Protein AF-0000000066465867 (afdb_homodimer)

InterPro domains:
  IPR001163 Sm domain, eukaryotic/archaea-type [PF01423] (2-70)
  IPR001163 Sm domain, eukaryotic/archaea-type [SM00651] (1-73)
  IPR010920 LSM domain superfamily [SSF50182] (3-80)
  IPR034103 Sm-like protein Lsm8 [cd01727] (2-93)
  IPR044642 U6 snRNA-associated Sm-like protein Lsm1/8 [PTHR15588] (2-95)
  IPR047575 Sm domain [PS52002] (1-77)

Sequence (196 aa):
MSLQSYINKKVLILTVDGRTLIGTLLSTDQLTNLVLSQTVERIIRTPDDPEPSSQVEHGLYLIRGDNVVICGEVDEEIDSGIDWAKVKGQMVKGTKNIMSLQSYINKKVLILTVDGRTLIGTLLSTDQLTNLVLSQTVERIIRTPDDPEPSSQVEHGLYLIRGDNVVICGEVDEEIDSGIDWAKVKGQMVKGTKNI

Radius of gyration: 16.17 Å; Cα contacts (8 Å, |Δi|>4): 453; chains: 2; bounding box: 40×42×37 Å

Structure (mmCIF, N/CA/C/O backbone):
data_AF-0000000066465867-model_v1
#
loop_
_entity.id
_entity.type
_entity.pdbx_description
1 polymer 'LSM2-LSM8 complex subunit LSM8'
#
loop_
_atom_site.group_PDB
_atom_site.id
_atom_site.type_symbol
_atom_site.label_atom_id
_atom_site.label_alt_id
_atom_site.label_comp_id
_atom_site.label_asym_id
_atom_site.label_entity_id
_atom_site.label_seq_id
_atom_site.pdbx_PDB_ins_code
_atom_site.Cartn_x
_atom_site.Cartn_y
_atom_site.Cartn_z
_atom_site.occupancy
_atom_site.B_iso_or_equiv
_atom_site.auth_seq_id
_atom_site.auth_comp_id
_atom_site.auth_asym_id
_atom_site.auth_atom_id
_atom_site.pdbx_PDB_model_num
ATOM 1 N N . MET A 1 1 ? 13.242 5.52 11.352 1 60.16 1 MET A N 1
ATOM 2 C CA . MET A 1 1 ? 13.391 6.188 10.062 1 60.16 1 MET A CA 1
ATOM 3 C C . MET A 1 1 ? 12.555 7.465 10.008 1 60.16 1 MET A C 1
ATOM 5 O O . MET A 1 1 ? 11.414 7.484 10.477 1 60.16 1 MET A O 1
ATOM 9 N N . SER A 1 2 ? 13.195 8.617 9.562 1 82.56 2 SER A N 1
ATOM 10 C CA . SER A 1 2 ? 12.547 9.922 9.688 1 82.56 2 SER A CA 1
ATOM 11 C C . SER A 1 2 ? 11.602 10.188 8.523 1 82.56 2 SER A C 1
ATOM 13 O O . SER A 1 2 ? 11.82 9.688 7.418 1 82.56 2 SER A O 1
ATOM 15 N N . LEU A 1 3 ? 10.477 10.703 8.766 1 92.44 3 LEU A N 1
ATOM 16 C CA . LEU A 1 3 ? 9.469 11.062 7.77 1 92.44 3 LEU A CA 1
ATOM 17 C C . LEU A 1 3 ? 9.625 12.523 7.344 1 92.44 3 LEU A C 1
ATOM 19 O O . LEU A 1 3 ? 8.773 13.055 6.633 1 92.44 3 LEU A O 1
ATOM 23 N N . GLN A 1 4 ? 10.75 13.117 7.676 1 93.38 4 GLN A N 1
ATOM 24 C CA . GLN A 1 4 ? 10.977 14.539 7.406 1 93.38 4 GLN A CA 1
ATOM 25 C C . GLN A 1 4 ? 11.008 14.812 5.906 1 93.38 4 GLN A C 1
ATOM 27 O O . GLN A 1 4 ? 10.57 15.875 5.457 1 93.38 4 GLN A O 1
ATOM 32 N N . SER A 1 5 ? 11.484 13.891 5.238 1 94.62 5 SER A N 1
ATOM 33 C CA . SER A 1 5 ? 11.664 14.086 3.803 1 94.62 5 SER A CA 1
ATOM 34 C C . SER A 1 5 ? 10.32 14.133 3.08 1 94.62 5 SER A C 1
ATOM 36 O O . SER A 1 5 ? 10.25 14.523 1.911 1 94.62 5 SER A O 1
ATOM 38 N N . TYR A 1 6 ? 9.25 13.812 3.756 1 96.19 6 TYR A N 1
ATOM 39 C CA . TYR A 1 6 ? 7.918 13.797 3.156 1 96.19 6 TYR A CA 1
ATOM 40 C C . TYR A 1 6 ? 7.176 15.102 3.443 1 96.19 6 TYR A C 1
ATOM 42 O O . TYR A 1 6 ? 6.07 15.312 2.945 1 96.19 6 TYR A O 1
ATOM 50 N N . ILE A 1 7 ? 7.746 15.977 4.168 1 96.75 7 ILE A N 1
ATOM 51 C CA . ILE A 1 7 ? 7.066 17.203 4.559 1 96.75 7 ILE A CA 1
ATOM 52 C C . ILE A 1 7 ? 6.699 18 3.311 1 96.75 7 ILE A C 1
ATOM 54 O O . ILE A 1 7 ? 7.5 18.125 2.381 1 96.75 7 ILE A O 1
ATOM 58 N N . ASN A 1 8 ? 5.418 18.5 3.248 1 97.94 8 ASN A N 1
ATOM 59 C CA . ASN A 1 8 ? 4.801 19.297 2.193 1 97.94 8 ASN A CA 1
ATOM 60 C C . ASN A 1 8 ? 4.52 18.453 0.95 1 97.94 8 ASN A C 1
ATOM 62 O O . ASN A 1 8 ? 4.27 19 -0.127 1 97.94 8 ASN A O 1
ATOM 66 N N . LYS A 1 9 ? 4.641 17.203 1.021 1 97.75 9 LYS A N 1
ATOM 67 C CA . LYS A 1 9 ? 4.25 16.312 -0.058 1 97.75 9 LYS A CA 1
ATOM 68 C C . LYS A 1 9 ? 2.91 15.641 0.243 1 97.75 9 LYS A C 1
ATOM 70 O O . LYS A 1 9 ? 2.541 15.477 1.407 1 97.75 9 LYS A O 1
ATOM 75 N N . LYS A 1 10 ? 2.186 15.297 -0.824 1 98.5 10 LYS A N 1
ATOM 76 C CA . LYS A 1 10 ? 1.042 14.406 -0.68 1 98.5 10 LYS A CA 1
ATOM 77 C C . LYS A 1 10 ? 1.495 12.969 -0.429 1 98.5 10 LYS A C 1
ATOM 79 O O . LYS A 1 10 ? 2.361 12.453 -1.14 1 98.5 10 LYS A O 1
ATOM 84 N N . VAL A 1 11 ? 0.958 12.406 0.686 1 98.31 11 VAL A N 1
ATOM 85 C CA . VAL A 1 11 ? 1.429 11.086 1.074 1 98.31 11 VAL A CA 1
ATOM 86 C C . VAL A 1 11 ? 0.236 10.156 1.309 1 98.31 11 VAL A C 1
ATOM 88 O O . VAL A 1 11 ? -0.876 10.625 1.567 1 98.31 11 VAL A O 1
ATOM 91 N N . LEU A 1 12 ? 0.482 8.883 1.086 1 98.25 12 LEU A N 1
ATOM 92 C CA . LEU A 1 12 ? -0.374 7.793 1.552 1 98.25 12 LEU A CA 1
ATOM 93 C C . LEU A 1 12 ? 0.149 7.215 2.861 1 98.25 12 LEU A C 1
ATOM 95 O O . LEU A 1 12 ? 1.332 6.887 2.973 1 98.25 12 LEU A O 1
ATOM 99 N N . ILE A 1 13 ? -0.708 7.141 3.852 1 96.88 13 ILE A N 1
ATOM 100 C CA . ILE A 1 13 ? -0.391 6.555 5.148 1 96.88 13 ILE A CA 1
ATOM 101 C C . ILE A 1 13 ? -1.238 5.305 5.375 1 96.88 13 ILE A C 1
ATOM 103 O O . ILE A 1 13 ? -2.467 5.355 5.27 1 96.88 13 ILE A O 1
ATOM 107 N N . LEU A 1 14 ? -0.567 4.215 5.656 1 95.75 14 LEU A N 1
ATOM 108 C CA . LEU A 1 14 ? -1.234 3.002 6.113 1 95.75 14 LEU A CA 1
ATOM 109 C C . LEU A 1 14 ? -0.991 2.775 7.602 1 95.75 14 LEU A C 1
ATOM 111 O O . LEU A 1 14 ? 0.156 2.766 8.055 1 95.75 14 LEU A O 1
ATOM 115 N N . THR A 1 15 ? -2.049 2.545 8.305 1 93.88 15 THR A N 1
ATOM 116 C CA . THR A 1 15 ? -1.912 2.383 9.75 1 93.88 15 THR A CA 1
ATOM 117 C C . THR A 1 15 ? -2.049 0.915 10.141 1 93.88 15 THR A C 1
ATOM 119 O O . THR A 1 15 ? -2.498 0.091 9.344 1 93.88 15 THR A O 1
ATOM 122 N N . VAL A 1 16 ? -1.658 0.666 11.352 1 89.56 16 VAL A N 1
ATOM 123 C CA . VAL A 1 16 ? -1.649 -0.689 11.891 1 89.56 16 VAL A CA 1
ATOM 124 C C . VAL A 1 16 ? -3.064 -1.262 11.875 1 89.56 16 VAL A C 1
ATOM 126 O O . VAL A 1 16 ? -3.258 -2.451 11.609 1 89.56 16 VAL A O 1
ATOM 129 N N . ASP A 1 17 ? -3.984 -0.413 12.062 1 89.5 17 ASP A N 1
ATOM 130 C CA . ASP A 1 17 ? -5.359 -0.898 12.141 1 89.5 17 ASP A CA 1
ATOM 131 C C . ASP A 1 17 ? -6 -0.958 10.75 1 89.5 17 ASP A C 1
ATOM 133 O O . ASP A 1 17 ? -7.203 -1.193 10.625 1 89.5 17 ASP A O 1
ATOM 137 N N . GLY A 1 18 ? -5.25 -0.681 9.734 1 91.56 18 GLY A N 1
ATOM 138 C CA . GLY A 1 18 ? -5.688 -0.983 8.375 1 91.56 18 GLY A CA 1
ATOM 139 C C . GLY A 1 18 ? -6.277 0.215 7.66 1 91.56 18 GLY A C 1
ATOM 140 O O . GLY A 1 18 ? -6.828 0.08 6.566 1 91.56 18 GLY A O 1
ATOM 141 N N . ARG A 1 19 ? -6.172 1.352 8.25 1 95 19 ARG A N 1
ATOM 142 C CA . ARG A 1 19 ? -6.691 2.541 7.578 1 95 19 ARG A CA 1
ATOM 143 C C . ARG A 1 19 ? -5.711 3.049 6.527 1 95 19 ARG A C 1
ATOM 145 O O . ARG A 1 19 ? -4.496 3.004 6.73 1 95 19 ARG A O 1
ATOM 152 N N . THR A 1 20 ? -6.316 3.488 5.453 1 97.44 20 THR A N 1
ATOM 153 C CA . THR A 1 20 ? -5.559 4.125 4.379 1 97.44 20 THR A CA 1
ATOM 154 C C . THR A 1 20 ? -5.902 5.609 4.285 1 97.44 20 THR A C 1
ATOM 156 O O . THR A 1 20 ? -7.023 5.969 3.922 1 97.44 20 THR A O 1
ATOM 159 N N . LEU A 1 21 ? -4.934 6.438 4.559 1 98.25 21 LEU A N 1
ATOM 160 C CA . LEU A 1 21 ? -5.133 7.883 4.578 1 98.25 21 LEU A CA 1
ATOM 161 C C . LEU A 1 21 ? -4.242 8.57 3.549 1 98.25 21 LEU A C 1
ATOM 163 O O . LEU A 1 21 ? -3.08 8.195 3.377 1 98.25 21 LEU A O 1
ATOM 167 N N . ILE A 1 22 ? -4.824 9.523 2.863 1 98.69 22 ILE A N 1
ATOM 168 C CA . ILE A 1 22 ? -4.098 10.359 1.916 1 98.69 22 ILE A CA 1
ATOM 169 C C . ILE A 1 22 ? -4.199 11.828 2.334 1 98.69 22 ILE A C 1
ATOM 171 O O . ILE A 1 22 ? -5.273 12.297 2.721 1 98.69 22 ILE A O 1
ATOM 175 N N . GLY A 1 23 ? -3.127 12.508 2.291 1 98.75 23 GLY A N 1
ATOM 176 C CA . GLY A 1 23 ? -3.1 13.93 2.592 1 98.75 23 GLY A CA 1
ATOM 177 C C . GLY A 1 23 ? -1.725 14.555 2.428 1 98.75 23 GLY A C 1
ATOM 178 O O . GLY A 1 23 ? -0.764 13.859 2.084 1 98.75 23 GLY A O 1
ATOM 179 N N . THR A 1 24 ? -1.691 15.875 2.609 1 98.81 24 THR A N 1
ATOM 180 C CA . THR A 1 24 ? -0.405 16.562 2.604 1 98.81 24 THR A CA 1
ATOM 181 C C . THR A 1 24 ? 0.225 16.547 3.994 1 98.81 24 THR A C 1
ATOM 183 O O . THR A 1 24 ? -0.392 16.984 4.969 1 98.81 24 THR A O 1
ATOM 186 N N . LEU A 1 25 ? 1.509 16.062 4.07 1 98 25 LEU A N 1
ATOM 187 C CA . LEU A 1 25 ? 2.203 16.047 5.355 1 98 25 LEU A CA 1
ATOM 188 C C . LEU A 1 25 ? 2.697 17.438 5.723 1 98 25 LEU A C 1
ATOM 190 O O . LEU A 1 25 ? 3.572 17.984 5.051 1 98 25 LEU A O 1
ATOM 194 N N . LEU A 1 26 ? 2.16 17.906 6.785 1 97.88 26 LEU A N 1
ATOM 195 C CA . LEU A 1 26 ? 2.551 19.234 7.219 1 97.88 26 LEU A CA 1
ATOM 196 C C . LEU A 1 26 ? 3.701 19.172 8.219 1 97.88 26 LEU A C 1
ATOM 198 O O . LEU A 1 26 ? 4.602 20.016 8.188 1 97.88 26 LEU A O 1
ATOM 202 N N . SER A 1 27 ? 3.611 18.156 9.102 1 95.62 27 SER A N 1
ATOM 203 C CA . SER A 1 27 ? 4.664 18.062 10.109 1 95.62 27 SER A CA 1
ATOM 204 C C . SER A 1 27 ? 4.73 16.656 10.695 1 95.62 27 SER A C 1
ATOM 206 O O . SER A 1 27 ? 3.77 15.891 10.602 1 95.62 27 SER A O 1
ATOM 208 N N . THR A 1 28 ? 5.887 16.297 11.156 1 93.5 28 THR A N 1
ATOM 209 C CA . THR A 1 28 ? 6.145 15.109 11.953 1 93.5 28 THR A CA 1
ATOM 210 C C . THR A 1 28 ? 7.023 15.438 13.156 1 93.5 28 THR A C 1
ATOM 212 O O . THR A 1 28 ? 7.84 16.359 13.102 1 93.5 28 THR A O 1
ATOM 215 N N . ASP A 1 29 ? 6.691 14.781 14.219 1 85.25 29 ASP A N 1
ATOM 216 C CA . ASP A 1 29 ? 7.504 15.117 15.383 1 85.25 29 ASP A CA 1
ATOM 217 C C . ASP A 1 29 ? 8.266 13.898 15.898 1 85.25 29 ASP A C 1
ATOM 219 O O . ASP A 1 29 ? 8.227 12.828 15.281 1 85.25 29 ASP A O 1
ATOM 223 N N . GLN A 1 30 ? 8.945 14.141 17.016 1 74.38 30 GLN A N 1
ATOM 224 C CA . GLN A 1 30 ? 9.82 13.133 17.594 1 74.38 30 GLN A CA 1
ATOM 225 C C . GLN A 1 30 ? 9.016 11.984 18.188 1 74.38 30 GLN A C 1
ATOM 227 O O . GLN A 1 30 ? 9.508 10.852 18.281 1 74.38 30 GLN A O 1
ATOM 232 N N . LEU A 1 31 ? 7.766 12.219 18.734 1 68.38 31 LEU A N 1
ATOM 233 C CA . LEU A 1 31 ? 6.922 11.164 19.281 1 68.38 31 LEU A CA 1
ATOM 234 C C . LEU A 1 31 ? 6.184 10.422 18.172 1 68.38 31 LEU A C 1
ATOM 236 O O . LEU A 1 31 ? 5.332 9.578 18.438 1 68.38 31 LEU A O 1
ATOM 240 N N . THR A 1 32 ? 6.52 10.844 17.016 1 73.94 32 THR A N 1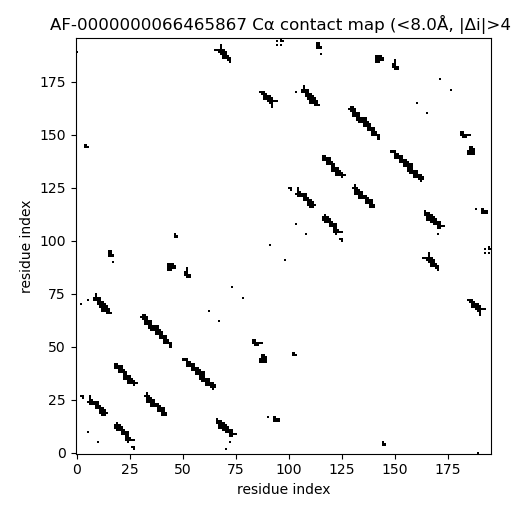
ATOM 241 C CA . THR A 1 32 ? 6.195 10.195 15.75 1 73.94 32 THR A CA 1
ATOM 242 C C . THR A 1 32 ? 4.77 10.523 15.328 1 73.94 32 THR A C 1
ATOM 244 O O . THR A 1 32 ? 4.129 9.742 14.617 1 73.94 32 THR A O 1
ATOM 247 N N . ASN A 1 33 ? 4.23 11.688 15.93 1 88.75 33 ASN A N 1
ATOM 248 C CA . ASN A 1 33 ? 2.943 12.133 15.398 1 88.75 33 ASN A CA 1
ATOM 249 C C . ASN A 1 33 ? 3.092 12.766 14.016 1 88.75 33 ASN A C 1
ATOM 251 O O . ASN A 1 33 ? 4.125 13.359 13.711 1 88.75 33 ASN A O 1
ATOM 255 N N . LEU A 1 34 ? 2.043 12.57 13.227 1 95.81 34 LEU A N 1
ATOM 256 C CA . LEU A 1 34 ? 1.944 13.188 11.906 1 95.81 34 LEU A CA 1
ATOM 257 C C . LEU A 1 34 ? 0.734 14.109 11.828 1 95.81 34 LEU A C 1
ATOM 259 O O . LEU A 1 34 ? -0.341 13.773 12.328 1 95.81 34 LEU A O 1
ATOM 263 N N . VAL A 1 35 ? 0.935 15.266 11.25 1 97.44 35 VAL A N 1
ATOM 264 C CA . VAL A 1 35 ? -0.179 16.156 10.938 1 97.44 35 VAL A CA 1
ATOM 265 C C . VAL A 1 35 ? -0.369 16.234 9.422 1 97.44 35 VAL A C 1
ATOM 267 O O . VAL A 1 35 ? 0.542 16.641 8.695 1 97.44 35 VAL A O 1
ATOM 270 N N . LEU A 1 36 ? -1.56 15.852 8.984 1 98.25 36 LEU A N 1
ATOM 271 C CA . LEU A 1 36 ? -1.912 15.922 7.574 1 98.25 36 LEU A CA 1
ATOM 272 C C . LEU A 1 36 ? -2.967 17 7.328 1 98.25 36 LEU A C 1
ATOM 274 O O . LEU A 1 36 ? -3.846 17.219 8.164 1 98.25 36 LEU A O 1
ATOM 278 N N . SER A 1 37 ? -2.83 17.641 6.18 1 98.75 37 SER A N 1
ATOM 279 C CA . SER A 1 37 ? -3.912 18.5 5.707 1 98.75 37 SER A CA 1
ATOM 280 C C . SER A 1 37 ? -4.629 17.875 4.516 1 98.75 37 SER A C 1
ATOM 282 O O . SER A 1 37 ? -4.074 17.016 3.83 1 98.75 37 SER A O 1
ATOM 284 N N . GLN A 1 38 ? -5.938 18.312 4.293 1 98.56 38 GLN A N 1
ATOM 285 C CA . GLN A 1 38 ? -6.773 17.812 3.207 1 98.56 38 GLN A CA 1
ATOM 286 C C . GLN A 1 38 ? -6.816 16.281 3.205 1 98.56 38 GLN A C 1
ATOM 288 O O . GLN A 1 38 ? -6.652 15.656 2.158 1 98.56 38 GLN A O 1
ATOM 293 N N . THR A 1 39 ? -6.984 15.75 4.434 1 98.75 39 THR A N 1
ATOM 294 C CA . THR A 1 39 ? -6.895 14.305 4.594 1 98.75 39 THR A CA 1
ATOM 295 C C . THR A 1 39 ? -8.164 13.625 4.098 1 98.75 39 THR A C 1
ATOM 297 O O . THR A 1 39 ? -9.273 14.062 4.414 1 98.75 39 THR A O 1
ATOM 300 N N . VAL A 1 40 ? -7.957 12.617 3.295 1 98.75 40 VAL A N 1
ATOM 301 C CA . VAL A 1 40 ? -9.023 11.734 2.828 1 98.75 40 VAL A CA 1
ATOM 302 C C . VAL A 1 40 ? -8.734 10.297 3.252 1 98.75 40 VAL A C 1
ATOM 304 O O . VAL A 1 40 ? -7.625 9.797 3.039 1 98.75 40 VAL A O 1
ATOM 307 N N . GLU A 1 41 ? -9.695 9.641 3.93 1 98.81 41 GLU A N 1
ATOM 308 C CA . GLU A 1 41 ? -9.594 8.203 4.188 1 98.81 41 GLU A CA 1
ATOM 309 C C . GLU A 1 41 ? -10.227 7.398 3.055 1 98.81 41 GLU A C 1
ATOM 311 O O . GLU A 1 41 ? -11.359 7.664 2.65 1 98.81 41 GLU A O 1
ATOM 316 N N . ARG A 1 42 ? -9.516 6.473 2.57 1 98.38 42 ARG A N 1
ATOM 317 C CA . ARG A 1 42 ? -10.062 5.559 1.568 1 98.38 42 ARG A CA 1
ATOM 318 C C . ARG A 1 42 ? -10.484 4.242 2.203 1 98.38 42 ARG A C 1
ATOM 320 O O . ARG A 1 42 ? -9.672 3.537 2.797 1 98.38 42 ARG A O 1
ATOM 327 N N . ILE A 1 43 ? -11.719 3.934 2.111 1 98.31 43 ILE A N 1
ATOM 328 C CA . ILE A 1 43 ? -12.273 2.66 2.564 1 98.31 43 ILE A CA 1
ATOM 329 C C . ILE A 1 43 ? -12.281 1.662 1.409 1 98.31 43 ILE A C 1
ATOM 331 O O . ILE A 1 43 ? -13.188 1.671 0.578 1 98.31 43 ILE A O 1
ATOM 335 N N . ILE A 1 44 ? -11.297 0.789 1.433 1 97.69 44 ILE A N 1
ATOM 336 C CA . ILE A 1 44 ? -11.094 -0.147 0.333 1 97.69 44 ILE A CA 1
ATOM 337 C C . ILE A 1 44 ? -11.867 -1.437 0.602 1 97.69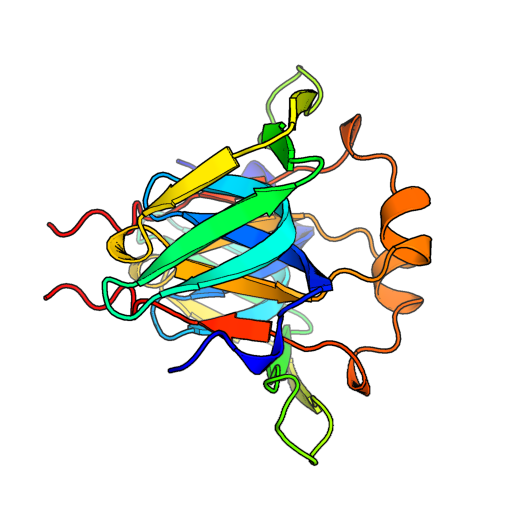 44 ILE A C 1
ATOM 339 O O . ILE A 1 44 ? -11.734 -2.033 1.674 1 97.69 44 ILE A O 1
ATOM 343 N N . ARG A 1 45 ? -12.641 -1.877 -0.345 1 96.88 45 ARG A N 1
ATOM 344 C CA . ARG A 1 45 ? -13.445 -3.088 -0.224 1 96.88 45 ARG A CA 1
ATOM 345 C C . ARG A 1 45 ? -12.781 -4.262 -0.936 1 96.88 45 ARG A C 1
ATOM 347 O O . ARG A 1 45 ? -11.891 -4.066 -1.771 1 96.88 45 ARG A O 1
ATOM 354 N N . THR A 1 46 ? -13.164 -5.461 -0.479 1 95.75 46 THR A N 1
ATOM 355 C CA . THR A 1 46 ? -12.641 -6.66 -1.12 1 95.75 46 THR A CA 1
ATOM 356 C C . THR A 1 46 ? -13.336 -6.906 -2.455 1 95.75 46 THR A C 1
ATOM 358 O O . THR A 1 46 ? -14.422 -6.383 -2.701 1 95.75 46 THR A O 1
ATOM 361 N N . PRO A 1 47 ? -12.648 -7.652 -3.305 1 94.75 47 PRO A N 1
ATOM 362 C CA . PRO A 1 47 ? -13.234 -7.871 -4.629 1 94.75 47 PRO A CA 1
ATOM 363 C C . PRO A 1 47 ? -14.633 -8.484 -4.562 1 94.75 47 PRO A C 1
ATOM 365 O O . PRO A 1 47 ? -15.453 -8.258 -5.449 1 94.75 47 PRO A O 1
ATOM 368 N N . ASP A 1 48 ? -14.852 -9.203 -3.551 1 93.81 48 ASP A N 1
ATOM 369 C CA . ASP A 1 48 ? -16.125 -9.914 -3.467 1 93.81 48 ASP A CA 1
ATOM 370 C C . ASP A 1 48 ? -17.203 -9.047 -2.812 1 93.81 48 ASP A C 1
ATOM 372 O O . ASP A 1 48 ? -18.359 -9.43 -2.76 1 93.81 48 ASP A O 1
ATOM 376 N N . ASP A 1 49 ? -16.875 -7.949 -2.279 1 95.25 49 ASP A N 1
ATOM 377 C CA . ASP A 1 49 ? -17.844 -7.016 -1.718 1 95.25 49 ASP A CA 1
ATOM 378 C C . ASP A 1 49 ? -18.625 -6.301 -2.82 1 95.25 49 ASP A C 1
ATOM 380 O O . ASP A 1 49 ? -18.016 -5.676 -3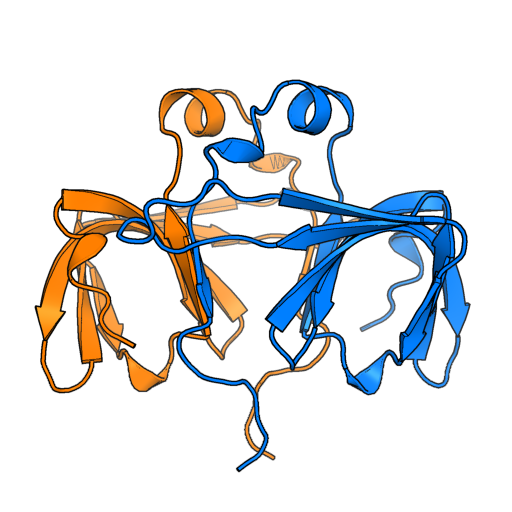.701 1 95.25 49 ASP A O 1
ATOM 384 N N . PRO A 1 50 ? -19.906 -6.359 -2.814 1 96.06 50 PRO A N 1
ATOM 385 C CA . PRO A 1 50 ? -20.688 -5.688 -3.852 1 96.06 50 PRO A CA 1
ATOM 386 C C . PRO A 1 50 ? -20.641 -4.168 -3.736 1 96.06 50 PRO A C 1
ATOM 388 O O . PRO A 1 50 ? -20.922 -3.461 -4.707 1 96.06 50 PRO A O 1
ATOM 391 N N . GLU A 1 51 ? -20.359 -3.701 -2.582 1 97.56 51 GLU A N 1
ATOM 392 C CA . GLU A 1 51 ? -20.266 -2.256 -2.393 1 97.56 51 GLU A CA 1
ATOM 393 C C . GLU A 1 51 ? -18.953 -1.706 -2.939 1 97.56 51 GLU A C 1
ATOM 395 O O . GLU A 1 51 ? -17.906 -2.326 -2.781 1 97.56 51 GLU A O 1
ATOM 400 N N . PRO A 1 52 ? -19.062 -0.543 -3.578 1 98.06 52 PRO A N 1
ATOM 401 C CA . PRO A 1 52 ? -17.812 0.094 -4.02 1 98.06 52 PRO A CA 1
ATOM 402 C C . PRO A 1 52 ? -16.969 0.611 -2.857 1 98.06 52 PRO A C 1
ATOM 404 O O . PRO A 1 52 ? -17.484 0.816 -1.757 1 98.06 52 PRO A O 1
ATOM 407 N N . SER A 1 53 ? -15.688 0.788 -3.105 1 98.5 53 SER A N 1
ATOM 408 C CA . SER A 1 53 ? -14.859 1.529 -2.162 1 98.5 53 SER A CA 1
ATOM 409 C C . SER A 1 53 ? -15.305 2.984 -2.059 1 98.5 53 SER A C 1
ATOM 411 O O . SER A 1 53 ? -16 3.488 -2.939 1 98.5 53 SER A O 1
ATOM 413 N N . SER A 1 54 ? -14.906 3.582 -0.955 1 98.56 54 SER A N 1
ATOM 414 C CA . SER A 1 54 ? -15.375 4.941 -0.715 1 98.56 54 SER A CA 1
ATOM 415 C C . SER A 1 54 ? -14.281 5.809 -0.109 1 98.56 54 SER A C 1
ATOM 417 O O . SER A 1 54 ? -13.188 5.32 0.188 1 98.56 54 SER A O 1
ATOM 419 N N . GLN A 1 55 ? -14.633 7.09 -0.076 1 98.44 55 GLN A N 1
ATOM 420 C CA . GLN A 1 55 ? -13.711 8.062 0.487 1 98.44 55 GLN A CA 1
ATOM 421 C C . GLN A 1 55 ? -14.398 8.945 1.523 1 98.44 55 GLN A C 1
ATOM 423 O O . GLN A 1 55 ? -15.562 9.312 1.354 1 98.44 55 GLN A O 1
ATOM 428 N N . VAL A 1 56 ? -13.703 9.234 2.609 1 98.62 56 VAL A N 1
ATOM 429 C CA . VAL A 1 56 ? -14.203 10.102 3.672 1 98.62 56 VAL A CA 1
ATOM 430 C C . VAL A 1 56 ? -13.219 11.25 3.906 1 98.62 56 VAL A C 1
ATOM 432 O O . VAL A 1 56 ? -12.047 11.016 4.195 1 98.62 56 VAL A O 1
ATOM 435 N N . GLU A 1 57 ? -13.742 12.508 3.869 1 98.56 57 GLU A N 1
ATOM 436 C CA . GLU A 1 57 ? -12.906 13.68 4.094 1 98.56 57 GLU A CA 1
ATOM 437 C C . GLU A 1 57 ? -12.742 13.969 5.582 1 98.56 57 GLU A C 1
ATOM 439 O O . GLU A 1 57 ? -13.727 14.023 6.32 1 98.56 57 GLU A O 1
ATOM 444 N N . HIS A 1 58 ? -11.477 14.164 5.992 1 98.12 58 HIS A N 1
ATOM 445 C CA . HIS A 1 58 ? -11.203 14.492 7.387 1 98.12 58 HIS A CA 1
ATOM 446 C C . HIS A 1 58 ? -10.641 15.906 7.523 1 98.12 58 HIS A C 1
ATOM 448 O O . HIS A 1 58 ? -10.727 16.516 8.594 1 98.12 58 HIS A O 1
ATOM 454 N N . GLY A 1 59 ? -10.031 16.453 6.41 1 98.06 59 GLY A N 1
ATOM 455 C CA . GLY A 1 59 ? -9.375 17.75 6.504 1 98.06 59 GLY A CA 1
ATOM 456 C C . GLY A 1 59 ? -8.07 17.703 7.273 1 98.06 59 GLY A C 1
ATOM 457 O O . GLY A 1 59 ? -7.188 16.891 6.965 1 98.06 59 GLY A O 1
ATOM 458 N N . LEU A 1 60 ? -7.98 18.562 8.312 1 98.44 60 LEU A N 1
ATOM 459 C CA . LEU A 1 60 ? -6.805 18.5 9.18 1 98.44 60 LEU A CA 1
ATOM 460 C C . LEU A 1 60 ? -6.875 17.281 10.094 1 98.44 60 LEU A C 1
ATOM 462 O O . LEU A 1 60 ? -7.879 17.078 10.781 1 98.44 60 LEU A O 1
ATOM 466 N N . TYR A 1 61 ? -5.816 16.5 10.008 1 98 61 TYR A N 1
ATOM 467 C CA . TYR A 1 61 ? -5.875 15.188 10.633 1 98 61 TYR A CA 1
ATOM 468 C C . TYR A 1 61 ? -4.566 14.867 11.344 1 98 61 TYR A C 1
ATOM 470 O O . TYR A 1 61 ? -3.484 15.07 10.789 1 98 61 TYR A O 1
ATOM 478 N N . LEU A 1 62 ? -4.672 14.352 12.562 1 96.69 62 LEU A N 1
ATOM 479 C CA . LEU A 1 62 ? -3.52 13.938 13.359 1 96.69 62 LEU A CA 1
ATOM 480 C C . LEU A 1 62 ? -3.432 12.414 13.438 1 96.69 62 LEU A C 1
ATOM 482 O O . LEU A 1 62 ? -4.414 11.75 13.773 1 96.69 62 LEU A O 1
ATOM 486 N N . ILE A 1 63 ? -2.246 11.914 13.094 1 95.06 63 ILE A N 1
ATOM 487 C CA . ILE A 1 63 ? -1.991 10.484 13.172 1 95.06 63 ILE A CA 1
ATOM 488 C C . ILE A 1 63 ? -0.881 10.219 14.188 1 95.06 63 ILE A C 1
ATOM 490 O O . ILE A 1 63 ? 0.156 10.883 14.172 1 95.06 63 ILE A O 1
ATOM 494 N N . ARG A 1 64 ? -1.171 9.219 15.039 1 89.81 64 ARG A N 1
ATOM 495 C CA . ARG A 1 64 ? -0.077 8.781 15.898 1 89.81 64 ARG A CA 1
ATOM 496 C C . ARG A 1 64 ? 0.942 7.965 15.109 1 89.81 64 ARG A C 1
ATOM 498 O O . ARG A 1 64 ? 0.589 6.969 14.477 1 89.81 64 ARG A O 1
ATOM 505 N N . GLY A 1 65 ? 2.129 8.344 15.164 1 85.88 65 GLY A N 1
ATOM 506 C CA . GLY A 1 65 ? 3.217 7.73 14.414 1 85.88 65 GLY A CA 1
ATOM 507 C C . GLY A 1 65 ? 3.416 6.266 14.742 1 85.88 65 GLY A C 1
ATOM 508 O O . GLY A 1 65 ? 3.818 5.48 13.875 1 85.88 65 GLY A O 1
ATOM 509 N N . ASP A 1 66 ? 3.064 5.938 15.945 1 85.38 66 ASP A N 1
ATOM 510 C CA . ASP A 1 66 ? 3.248 4.555 16.375 1 85.38 66 ASP A CA 1
ATOM 511 C C . ASP A 1 66 ? 2.246 3.627 15.695 1 85.38 66 ASP A C 1
ATOM 513 O O . ASP A 1 66 ? 2.398 2.404 15.734 1 85.38 66 ASP A O 1
ATOM 517 N N . ASN A 1 67 ? 1.325 4.207 15.086 1 88.5 67 ASN A N 1
ATOM 518 C CA . ASN A 1 67 ? 0.304 3.432 14.391 1 88.5 67 ASN A CA 1
ATOM 519 C C . ASN A 1 67 ? 0.58 3.357 12.891 1 88.5 67 ASN A C 1
ATOM 521 O O . ASN A 1 67 ? -0.194 2.76 12.141 1 88.5 67 ASN A O 1
ATOM 525 N N . VAL A 1 68 ? 1.665 3.916 12.477 1 92.62 68 VAL A N 1
ATOM 526 C CA . VAL A 1 68 ? 1.933 3.98 11.039 1 92.62 68 VAL A CA 1
ATOM 527 C C . VAL A 1 68 ? 2.771 2.777 10.617 1 92.62 68 VAL A C 1
ATOM 529 O O . VAL A 1 68 ? 3.816 2.5 11.211 1 92.62 68 VAL A O 1
ATOM 532 N N . VAL A 1 69 ? 2.338 2.131 9.539 1 91.5 69 VAL A N 1
ATOM 533 C CA . VAL A 1 69 ? 3.064 1 8.977 1 91.5 69 VAL A CA 1
ATOM 534 C C . VAL A 1 69 ? 3.82 1.442 7.723 1 91.5 69 VAL A C 1
ATOM 536 O O . VAL A 1 69 ? 4.996 1.108 7.551 1 91.5 69 VAL A O 1
ATOM 539 N N . ILE A 1 70 ? 3.158 2.209 6.887 1 94.25 70 ILE A N 1
ATOM 540 C CA . ILE A 1 70 ? 3.742 2.609 5.609 1 94.25 70 ILE A CA 1
ATOM 541 C C . ILE A 1 70 ? 3.49 4.098 5.375 1 94.25 70 ILE A C 1
ATOM 543 O O . ILE A 1 70 ? 2.404 4.605 5.664 1 94.25 70 ILE A O 1
ATOM 547 N N . CYS A 1 71 ? 4.469 4.738 4.828 1 95.81 71 CYS A N 1
ATOM 548 C CA . CYS A 1 71 ? 4.344 6.066 4.234 1 95.81 71 CYS A CA 1
ATOM 549 C C . CYS A 1 71 ? 4.855 6.07 2.799 1 95.81 71 CYS A C 1
ATOM 551 O O . CYS A 1 71 ? 5.961 5.602 2.527 1 95.81 71 CYS A O 1
ATOM 553 N N . GLY A 1 72 ? 4.062 6.57 1.863 1 97.06 72 GLY A N 1
ATOM 554 C CA . GLY A 1 72 ? 4.445 6.66 0.463 1 97.06 72 GLY A CA 1
ATOM 555 C C . GLY A 1 72 ? 4.098 7.996 -0.164 1 97.06 72 GLY A C 1
ATOM 556 O O . GLY A 1 72 ? 3.061 8.586 0.15 1 97.06 72 GLY A O 1
ATOM 557 N N . GLU A 1 73 ? 4.977 8.398 -0.987 1 97.69 73 GLU A N 1
ATOM 558 C CA . GLU A 1 73 ? 4.652 9.594 -1.758 1 97.69 73 GLU A CA 1
ATOM 559 C C . GLU A 1 73 ? 3.568 9.312 -2.793 1 97.69 73 GLU A C 1
ATOM 561 O O . GLU A 1 73 ? 3.574 8.258 -3.432 1 97.69 73 GLU A O 1
ATOM 566 N N . VAL A 1 74 ? 2.684 10.289 -2.996 1 97.62 74 VAL A N 1
ATOM 567 C CA . VAL A 1 74 ? 1.59 10.156 -3.955 1 97.62 74 VAL A CA 1
ATOM 568 C C . VAL A 1 74 ? 1.816 11.109 -5.125 1 97.62 74 VAL A C 1
ATOM 570 O O . VAL A 1 74 ? 2.066 12.305 -4.926 1 97.62 74 VAL A O 1
ATOM 573 N N . ASP A 1 75 ? 1.816 10.57 -6.305 1 96.12 75 ASP A N 1
ATOM 574 C CA . ASP A 1 75 ? 1.738 11.414 -7.496 1 96.12 75 ASP A CA 1
ATOM 575 C C . ASP A 1 75 ? 0.324 11.953 -7.699 1 96.12 75 ASP A C 1
ATOM 577 O O . ASP A 1 75 ? -0.59 11.195 -8.039 1 96.12 75 ASP A O 1
ATOM 581 N N . GLU A 1 76 ? 0.19 13.18 -7.609 1 96.06 76 GLU A N 1
ATOM 582 C CA . GLU A 1 76 ? -1.137 13.789 -7.574 1 96.06 76 GLU A CA 1
ATOM 583 C C . GLU A 1 76 ? -1.854 13.625 -8.914 1 96.06 76 GLU A C 1
ATOM 585 O O . GLU A 1 76 ? -3.07 13.422 -8.945 1 96.06 76 GLU A O 1
ATOM 590 N N . GLU A 1 77 ? -1.131 13.734 -9.945 1 95.12 77 GLU A N 1
ATOM 591 C CA . GLU A 1 77 ? -1.747 13.586 -11.266 1 95.12 77 GLU A CA 1
ATOM 592 C C . GLU A 1 77 ? -2.252 12.164 -11.484 1 95.12 77 GLU A C 1
ATOM 594 O O . GLU A 1 77 ? -3.389 11.969 -11.914 1 95.12 77 GLU A O 1
ATOM 599 N N . ILE A 1 78 ? -1.438 11.25 -11.148 1 93.5 78 ILE A N 1
ATOM 600 C CA . ILE A 1 78 ? -1.829 9.852 -11.305 1 93.5 78 ILE A CA 1
ATOM 601 C C . ILE A 1 78 ? -2.99 9.539 -10.367 1 93.5 78 ILE A C 1
ATOM 603 O O . ILE A 1 78 ? -3.977 8.922 -10.781 1 93.5 78 ILE A O 1
ATOM 607 N N . ASP A 1 79 ? -2.844 9.961 -9.18 1 96.25 79 ASP A N 1
ATOM 608 C CA . ASP A 1 79 ? -3.865 9.703 -8.172 1 96.25 79 ASP A CA 1
ATOM 609 C C . ASP A 1 79 ? -5.223 10.242 -8.609 1 96.25 79 ASP A C 1
ATOM 611 O O . ASP A 1 79 ? -6.246 9.578 -8.43 1 96.25 79 ASP A O 1
ATOM 615 N N . SER A 1 80 ? -5.207 11.383 -9.234 1 95.62 80 SER A N 1
ATOM 616 C CA . SER A 1 80 ? -6.457 12.031 -9.625 1 95.62 80 SER A CA 1
ATOM 617 C C . SER A 1 80 ? -7.109 11.305 -10.797 1 95.62 80 SER A C 1
ATOM 619 O O . SER A 1 80 ? -8.305 11.469 -11.047 1 95.62 80 SER A O 1
ATOM 621 N N . GLY A 1 81 ? -6.383 10.5 -11.461 1 94.56 81 GLY A N 1
ATOM 622 C CA . GLY A 1 81 ? -6.91 9.789 -12.617 1 94.56 81 GLY A CA 1
ATOM 623 C C . GLY A 1 81 ? -7.477 8.43 -12.266 1 94.56 81 GLY A C 1
ATOM 624 O O . GLY A 1 81 ? -8.07 7.758 -13.117 1 94.56 81 GLY A O 1
ATOM 625 N N . ILE A 1 82 ? -7.328 8 -11.133 1 95.88 82 ILE A N 1
ATOM 626 C CA . ILE A 1 82 ? -7.789 6.688 -10.695 1 95.88 82 ILE A CA 1
ATOM 627 C C . ILE A 1 82 ? -9.242 6.777 -10.234 1 95.88 82 ILE A C 1
ATOM 629 O O . ILE A 1 82 ? -9.625 7.727 -9.547 1 95.88 82 ILE A O 1
ATOM 633 N N . ASP A 1 83 ? -10.055 5.801 -10.742 1 97.19 83 ASP A N 1
ATOM 634 C CA . ASP A 1 83 ? -11.383 5.621 -10.156 1 97.19 83 ASP A CA 1
ATOM 635 C C . ASP A 1 83 ? -11.305 4.812 -8.859 1 97.19 83 ASP A C 1
ATOM 637 O O . ASP A 1 83 ? -11.406 3.584 -8.883 1 97.19 83 ASP A O 1
ATOM 641 N N . TRP A 1 84 ? -11.266 5.477 -7.703 1 97.38 84 TRP A N 1
ATOM 642 C CA . TRP A 1 84 ? -10.992 4.852 -6.414 1 97.38 84 TRP A CA 1
ATOM 643 C C . TRP A 1 84 ? -12.18 4.016 -5.953 1 97.38 84 TRP A C 1
ATOM 645 O O . TRP A 1 84 ? -12.055 3.186 -5.051 1 97.38 84 TRP A O 1
ATOM 655 N N . ALA A 1 85 ? -13.391 4.238 -6.539 1 97.94 85 ALA A N 1
ATOM 656 C CA . ALA A 1 85 ? -14.547 3.408 -6.203 1 97.94 85 ALA A CA 1
ATOM 657 C C . ALA A 1 85 ? -14.336 1.964 -6.645 1 97.94 85 ALA A C 1
ATOM 659 O O . ALA A 1 85 ? -14.922 1.04 -6.07 1 97.94 85 ALA A O 1
ATOM 660 N N . LYS A 1 86 ? -13.469 1.752 -7.621 1 97.06 86 LYS A N 1
ATOM 661 C CA . LYS A 1 86 ? -13.273 0.43 -8.211 1 97.06 86 LYS A CA 1
ATOM 662 C C . LYS A 1 86 ? -12.047 -0.261 -7.621 1 97.06 86 LYS A C 1
ATOM 664 O O . LYS A 1 86 ? -11.797 -1.436 -7.902 1 97.06 86 LYS A O 1
ATOM 669 N N . VAL A 1 87 ? -11.297 0.45 -6.836 1 97.38 87 VAL A N 1
ATOM 670 C CA . VAL A 1 87 ? -10.086 -0.111 -6.254 1 97.38 87 VAL A CA 1
ATOM 671 C C . VAL A 1 87 ? -10.453 -1.089 -5.141 1 97.38 87 VAL A C 1
ATOM 673 O O . VAL A 1 87 ? -11.242 -0.76 -4.25 1 97.38 87 VAL A O 1
ATOM 676 N N . LYS A 1 88 ? -9.883 -2.354 -5.207 1 97.62 88 LYS A N 1
ATOM 677 C CA . LYS A 1 88 ? -10.188 -3.422 -4.262 1 97.62 88 LYS A CA 1
ATOM 678 C C . LYS A 1 88 ? -8.922 -3.924 -3.574 1 97.62 88 LYS A C 1
ATOM 680 O O . LYS A 1 88 ? -7.871 -4.043 -4.211 1 97.62 88 LYS A O 1
ATOM 685 N N . GLY A 1 89 ? -9.023 -4.219 -2.357 1 96.94 89 GLY A N 1
ATOM 686 C CA . GLY A 1 89 ? -7.941 -4.73 -1.536 1 96.94 89 GLY A CA 1
ATOM 687 C C . GLY A 1 89 ? -8.375 -5.082 -0.125 1 96.94 89 GLY A C 1
ATOM 688 O O . GLY A 1 89 ? -9.531 -4.875 0.242 1 96.94 89 GLY A O 1
ATOM 689 N N . GLN A 1 90 ? -7.406 -5.715 0.632 1 93.81 90 GLN A N 1
ATOM 690 C CA . GLN A 1 90 ? -7.734 -6.055 2.014 1 93.81 90 GLN A CA 1
ATOM 691 C C . GLN A 1 90 ? -6.469 -6.223 2.854 1 93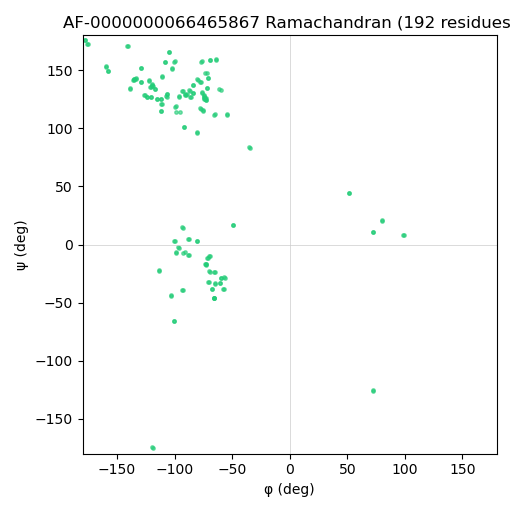.81 90 GLN A C 1
ATOM 693 O O . GLN A 1 90 ? -5.41 -6.57 2.326 1 93.81 90 GLN A O 1
ATOM 698 N N . MET A 1 91 ? -6.625 -5.895 4.109 1 91.31 91 MET A N 1
ATOM 699 C CA . MET A 1 91 ? -5.641 -6.328 5.094 1 91.31 91 MET A CA 1
ATOM 700 C C . MET A 1 91 ? -5.75 -7.828 5.348 1 91.31 91 MET A C 1
ATOM 702 O O . MET A 1 91 ? -6.855 -8.367 5.441 1 91.31 91 MET A O 1
ATOM 706 N N . VAL A 1 92 ? -4.648 -8.531 5.383 1 88.38 92 VAL A N 1
ATOM 707 C CA . VAL A 1 92 ? -4.656 -9.969 5.621 1 88.38 92 VAL 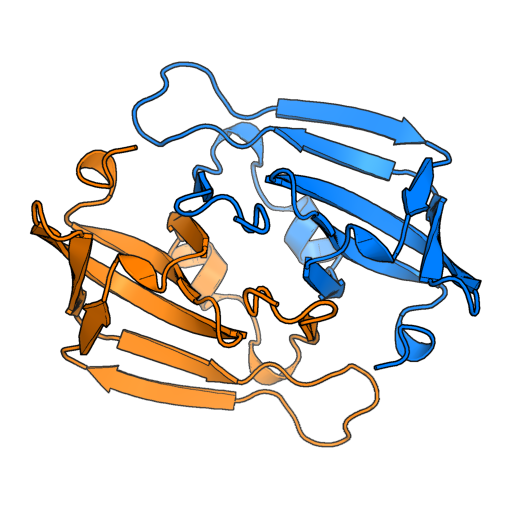A CA 1
ATOM 708 C C . VAL A 1 92 ? -4.285 -10.258 7.074 1 88.38 92 VAL A C 1
ATOM 710 O O . VAL A 1 92 ? -5.02 -10.953 7.785 1 88.38 92 VAL A O 1
ATOM 713 N N . LYS A 1 93 ? -3.059 -9.961 7.516 1 75.38 93 LYS A N 1
ATOM 714 C CA . LYS A 1 93 ? -2.693 -10.047 8.922 1 75.38 93 LYS A CA 1
ATOM 715 C C . LYS A 1 93 ? -2.748 -8.672 9.586 1 75.38 93 LYS A C 1
ATOM 717 O O . LYS A 1 93 ? -2.279 -7.68 9.023 1 75.38 93 LYS A O 1
ATOM 722 N N . GLY A 1 94 ? -3.777 -8.648 10.555 1 59.16 94 GLY A N 1
ATOM 723 C CA . GLY A 1 94 ? -3.641 -7.457 11.375 1 59.16 94 GLY A CA 1
ATOM 724 C C . GLY A 1 94 ? -2.268 -7.32 12.008 1 59.16 94 GLY A C 1
ATOM 725 O O . GLY A 1 94 ? -1.591 -8.32 12.258 1 59.16 94 GLY A O 1
ATOM 726 N N . THR A 1 95 ? -1.451 -6.293 11.594 1 50.78 95 THR A N 1
ATOM 727 C CA . THR A 1 95 ? -0.206 -6 12.297 1 50.78 95 THR A CA 1
ATOM 728 C C . THR A 1 95 ? -0.443 -5.902 13.797 1 50.78 95 THR A C 1
ATOM 730 O O . THR A 1 95 ? 0.374 -5.336 14.523 1 50.78 95 THR A O 1
ATOM 733 N N . LYS A 1 96 ? -1.637 -6.461 14.203 1 43.19 96 LYS A N 1
ATOM 734 C CA . LYS A 1 96 ? -1.815 -6.379 15.648 1 43.19 96 LYS A CA 1
ATOM 735 C C . LYS A 1 96 ? -0.767 -7.211 16.375 1 43.19 96 LYS A C 1
ATOM 737 O O . LYS A 1 96 ? -0.424 -8.312 15.945 1 43.19 96 LYS A O 1
ATOM 742 N N . ASN A 1 97 ? 0.052 -6.52 17.031 1 38.75 97 ASN A N 1
ATOM 743 C CA . ASN A 1 97 ? 0.934 -7.094 18.047 1 38.75 97 ASN A CA 1
ATOM 744 C C . ASN A 1 97 ? 0.254 -8.234 18.797 1 38.75 97 ASN A C 1
ATOM 746 O O . ASN A 1 97 ? -0.801 -8.039 19.406 1 38.75 97 ASN A O 1
ATOM 750 N N . ILE A 1 98 ? 0.277 -9.336 18.281 1 29.67 98 ILE A N 1
ATOM 751 C CA . ILE A 1 98 ? -0.084 -10.352 19.266 1 29.67 98 ILE A CA 1
ATOM 752 C C . ILE A 1 98 ? 0.753 -10.172 20.531 1 29.67 98 ILE A C 1
ATOM 754 O O . ILE A 1 98 ? 1.962 -9.938 20.453 1 29.67 98 ILE A O 1
ATOM 758 N N . MET B 1 1 ? -9.492 -13.961 6.621 1 60.25 1 MET B N 1
ATOM 759 C CA . MET B 1 1 ? -10.117 -13.477 5.398 1 60.25 1 MET B CA 1
ATOM 760 C C . MET B 1 1 ? -9.531 -14.164 4.172 1 60.25 1 MET B C 1
ATOM 762 O O . MET B 1 1 ? -8.32 -14.391 4.102 1 60.25 1 MET B O 1
ATOM 766 N N . SER B 1 2 ? -10.422 -14.672 3.23 1 82.75 2 SER B N 1
ATOM 767 C CA . SER B 1 2 ? -9.961 -15.531 2.145 1 82.75 2 SER B CA 1
ATOM 768 C C . SER B 1 2 ? -9.445 -14.711 0.968 1 82.75 2 SER B C 1
ATOM 770 O O . SER B 1 2 ? -9.898 -13.594 0.741 1 82.75 2 SER B O 1
ATOM 772 N N . LEU B 1 3 ? -8.375 -15.094 0.399 1 92.5 3 LEU B N 1
ATOM 773 C CA . LEU B 1 3 ? -7.77 -14.461 -0.766 1 92.5 3 LEU B CA 1
ATOM 774 C C . LEU B 1 3 ? -8.234 -15.133 -2.055 1 92.5 3 LEU B C 1
ATOM 776 O O . LEU B 1 3 ? -7.707 -14.844 -3.133 1 92.5 3 LEU B O 1
ATOM 780 N N . GLN B 1 4 ? -9.281 -15.922 -1.964 1 93.5 4 GLN B N 1
ATOM 781 C CA . GLN B 1 4 ? -9.766 -16.688 -3.104 1 93.5 4 GLN B CA 1
ATOM 782 C C . GLN B 1 4 ? -10.273 -15.773 -4.211 1 93.5 4 GLN B C 1
ATOM 784 O O . GLN B 1 4 ? -10.141 -16.094 -5.395 1 93.5 4 GLN B O 1
ATOM 789 N N . SER B 1 5 ? -10.805 -14.742 -3.797 1 94.69 5 SER B N 1
ATOM 790 C CA . SER B 1 5 ? -11.422 -13.836 -4.758 1 94.69 5 SER B CA 1
ATOM 791 C C . SER B 1 5 ? -10.375 -13.148 -5.629 1 94.69 5 SER B C 1
ATOM 793 O O . SER B 1 5 ? -10.703 -12.539 -6.645 1 94.69 5 SER B O 1
ATOM 795 N N . TYR B 1 6 ? -9.117 -13.281 -5.297 1 96.25 6 TYR B N 1
ATOM 796 C CA . TYR B 1 6 ? -8.039 -12.648 -6.043 1 96.25 6 TYR B CA 1
ATOM 797 C C . TYR B 1 6 ? -7.43 -13.625 -7.051 1 96.25 6 TYR B C 1
ATOM 799 O O . TYR B 1 6 ? -6.559 -13.25 -7.84 1 96.25 6 TYR B O 1
ATOM 807 N N . ILE B 1 7 ? -7.855 -14.828 -7.086 1 96.81 7 ILE B N 1
ATOM 808 C CA . ILE B 1 7 ? -7.266 -15.836 -7.957 1 96.81 7 ILE B CA 1
ATOM 809 C C . ILE B 1 7 ? -7.391 -15.398 -9.414 1 96.81 7 ILE B C 1
ATOM 811 O O . ILE B 1 7 ? -8.438 -14.898 -9.828 1 96.81 7 ILE B O 1
ATOM 815 N N . ASN B 1 8 ? -6.273 -15.5 -10.188 1 97.94 8 ASN B N 1
ATOM 816 C CA . ASN B 1 8 ? -6.105 -15.172 -11.602 1 97.94 8 ASN B CA 1
ATOM 817 C C . ASN B 1 8 ? -6.102 -13.664 -11.82 1 97.94 8 ASN B C 1
ATOM 819 O O . ASN B 1 8 ? -6.266 -13.195 -12.953 1 97.94 8 ASN B O 1
ATOM 823 N N . LYS B 1 9 ? -6.031 -12.906 -10.828 1 97.75 9 LYS B N 1
ATOM 824 C CA . LYS B 1 9 ? -5.859 -11.461 -10.93 1 97.75 9 LYS B CA 1
ATOM 825 C C . LYS B 1 9 ? -4.414 -11.062 -10.648 1 97.75 9 LYS B C 1
ATOM 827 O O . LYS B 1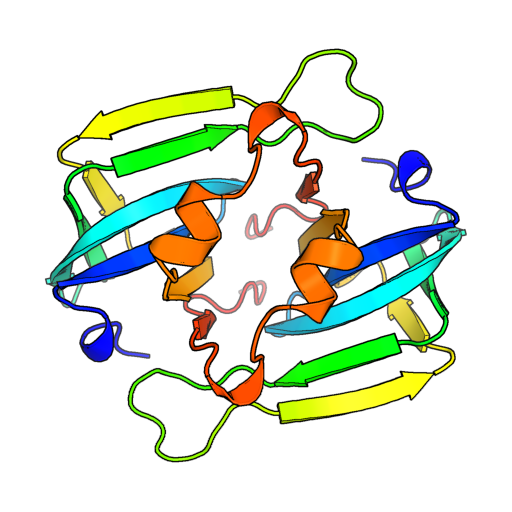 9 ? -3.701 -11.75 -9.922 1 97.75 9 LYS B O 1
ATOM 832 N N . LYS B 1 10 ? -3.986 -9.945 -11.266 1 98.5 10 LYS B N 1
ATOM 833 C CA . LYS B 1 10 ? -2.74 -9.305 -10.852 1 98.5 10 LYS B CA 1
ATOM 834 C C . LYS B 1 10 ? -2.9 -8.594 -9.508 1 98.5 10 LYS B C 1
ATOM 836 O O . LYS B 1 10 ? -3.855 -7.844 -9.305 1 98.5 10 LYS B O 1
ATOM 841 N N . VAL B 1 11 ? -1.989 -8.977 -8.578 1 98.38 11 VAL B N 1
ATOM 842 C CA . VAL B 1 11 ? -2.143 -8.445 -7.227 1 98.38 11 VAL B CA 1
ATOM 843 C C . VAL B 1 11 ? -0.823 -7.84 -6.754 1 98.38 11 VAL B C 1
ATOM 845 O O . VAL B 1 11 ? 0.243 -8.18 -7.273 1 98.38 11 VAL B O 1
ATOM 848 N N . LEU B 1 12 ? -0.948 -6.863 -5.887 1 98.25 12 LEU B N 1
ATOM 849 C CA . LEU B 1 12 ? 0.144 -6.371 -5.055 1 98.25 12 LEU B CA 1
ATOM 850 C C . LEU B 1 12 ? 0.117 -7.023 -3.676 1 98.25 12 LEU B C 1
ATOM 852 O O . LEU B 1 12 ? -0.925 -7.047 -3.016 1 98.25 12 LEU B O 1
ATOM 856 N N . ILE B 1 13 ? 1.232 -7.582 -3.266 1 96.94 13 ILE B N 1
ATOM 857 C CA . ILE B 1 13 ? 1.396 -8.195 -1.952 1 96.94 13 ILE B CA 1
ATOM 858 C C . ILE B 1 13 ? 2.434 -7.422 -1.144 1 96.94 13 ILE B C 1
ATOM 860 O O . ILE B 1 13 ? 3.557 -7.211 -1.604 1 96.94 13 ILE B O 1
ATOM 864 N N . LEU B 1 14 ? 2.035 -7.004 0.027 1 95.75 14 LEU B N 1
ATOM 865 C CA . LEU B 1 14 ? 2.967 -6.449 1.003 1 95.75 14 LEU B CA 1
ATOM 866 C C . LEU B 1 14 ? 3.205 -7.434 2.145 1 95.75 14 LEU B C 1
ATOM 868 O O . LEU B 1 14 ? 2.254 -7.918 2.762 1 95.75 14 LEU B O 1
ATOM 872 N N . THR B 1 15 ? 4.449 -7.656 2.426 1 93.94 15 THR B N 1
ATOM 873 C CA . THR B 1 15 ? 4.766 -8.633 3.465 1 93.94 15 THR B CA 1
ATOM 874 C C . THR B 1 15 ? 5.211 -7.93 4.746 1 93.94 15 THR B C 1
ATOM 876 O O . THR B 1 15 ? 5.512 -6.734 4.73 1 93.94 15 THR B O 1
ATOM 879 N N . VAL B 1 16 ? 5.23 -8.695 5.785 1 89.56 16 VAL B N 1
ATOM 880 C CA . VAL B 1 16 ? 5.566 -8.195 7.117 1 89.56 16 VAL B CA 1
ATOM 881 C C . VAL B 1 16 ? 6.98 -7.621 7.109 1 89.56 16 VAL B C 1
ATOM 883 O O . VAL B 1 16 ? 7.25 -6.613 7.766 1 89.56 16 VAL B O 1
ATOM 886 N N . ASP B 1 17 ? 7.793 -8.203 6.336 1 89.62 17 ASP B N 1
ATOM 887 C CA . ASP B 1 17 ? 9.18 -7.758 6.336 1 89.62 17 ASP B CA 1
ATOM 888 C C . ASP B 1 17 ? 9.391 -6.609 5.348 1 89.62 17 ASP B C 1
ATOM 890 O O . ASP B 1 17 ? 10.523 -6.195 5.098 1 89.62 17 ASP B O 1
ATOM 894 N N . GLY B 1 18 ? 8.336 -6.145 4.738 1 91.56 18 GLY B N 1
ATOM 895 C CA . GLY B 1 18 ? 8.398 -4.887 4.012 1 91.56 18 GLY B CA 1
ATOM 896 C C . GLY B 1 18 ? 8.578 -5.066 2.518 1 91.56 18 GLY B C 1
ATOM 897 O O . GLY B 1 18 ? 8.797 -4.094 1.791 1 91.56 18 GLY B O 1
ATOM 898 N N . ARG B 1 19 ? 8.492 -6.258 2.066 1 95 19 ARG B N 1
ATOM 899 C CA . ARG B 1 19 ? 8.625 -6.48 0.629 1 95 19 ARG B CA 1
ATOM 900 C C . ARG B 1 19 ? 7.316 -6.172 -0.093 1 95 19 ARG B C 1
ATOM 902 O O . ARG B 1 19 ? 6.234 -6.441 0.429 1 95 19 ARG B O 1
ATOM 909 N N . THR B 1 20 ? 7.512 -5.594 -1.249 1 97.44 20 THR B N 1
ATOM 910 C CA . THR B 1 20 ? 6.395 -5.328 -2.146 1 97.44 20 THR B CA 1
ATOM 911 C C . THR B 1 20 ? 6.488 -6.191 -3.398 1 97.44 20 THR B C 1
ATOM 913 O O . THR B 1 20 ? 7.387 -6.008 -4.223 1 97.44 20 THR B O 1
ATOM 916 N N . LEU B 1 21 ? 5.535 -7.066 -3.557 1 98.25 21 LEU B N 1
ATOM 917 C CA . LEU B 1 21 ? 5.531 -8.016 -4.668 1 98.25 21 LEU B CA 1
ATOM 918 C C . LEU B 1 21 ? 4.293 -7.828 -5.535 1 98.25 21 LEU B C 1
ATOM 920 O O . LEU B 1 21 ? 3.195 -7.609 -5.023 1 98.25 21 LEU B O 1
ATOM 924 N N . ILE B 1 22 ? 4.527 -7.895 -6.824 1 98.69 22 ILE B N 1
ATOM 925 C CA . ILE B 1 22 ? 3.445 -7.844 -7.805 1 98.69 22 ILE B CA 1
ATOM 926 C C . ILE B 1 22 ? 3.463 -9.109 -8.656 1 98.69 22 ILE B C 1
ATOM 928 O O . ILE B 1 22 ? 4.527 -9.562 -9.086 1 98.69 22 ILE B O 1
ATOM 932 N N . GLY B 1 23 ? 2.344 -9.672 -8.875 1 98.75 23 GLY B N 1
ATOM 933 C CA . GLY B 1 23 ? 2.215 -10.836 -9.734 1 98.75 23 GLY B CA 1
ATOM 934 C C . GLY B 1 23 ? 0.781 -11.312 -9.883 1 98.75 23 GLY B C 1
ATOM 935 O O . GLY B 1 23 ? -0.135 -10.734 -9.297 1 98.75 23 GLY B O 1
ATOM 936 N N . THR B 1 24 ? 0.621 -12.328 -10.742 1 98.81 24 THR B N 1
ATOM 937 C CA . THR B 1 24 ? -0.69 -12.953 -10.875 1 98.81 24 THR B CA 1
ATOM 938 C C . THR B 1 24 ? -0.872 -14.047 -9.82 1 98.81 24 THR B C 1
ATOM 940 O O . THR B 1 24 ? -0.061 -14.977 -9.734 1 98.81 24 THR B O 1
ATOM 943 N N . LEU B 1 25 ? -2.004 -13.953 -9.047 1 98.06 25 LEU B N 1
ATOM 944 C CA . LEU B 1 25 ? -2.277 -14.977 -8.047 1 98.06 25 LEU B CA 1
ATOM 945 C C . LEU B 1 25 ? -2.828 -16.234 -8.703 1 98.06 25 LEU B C 1
ATOM 947 O O . LEU B 1 25 ? -3.93 -16.234 -9.25 1 98.06 25 LEU B O 1
ATOM 951 N N . LEU B 1 26 ? -2.07 -17.266 -8.555 1 97.88 26 LEU B N 1
ATOM 952 C CA . LEU B 1 26 ? -2.494 -18.516 -9.156 1 97.88 26 LEU B CA 1
ATOM 953 C C . LEU B 1 26 ? -3.279 -19.375 -8.164 1 97.88 26 LEU B C 1
ATOM 955 O O . LEU B 1 26 ? -4.25 -20.031 -8.531 1 97.88 26 LEU B O 1
ATOM 959 N N . SER B 1 27 ? -2.793 -19.344 -6.914 1 95.69 27 SER B N 1
ATOM 960 C CA . SER B 1 27 ? -3.473 -20.172 -5.922 1 95.69 27 SER B CA 1
ATOM 961 C C . SER B 1 27 ? -3.178 -19.688 -4.504 1 95.69 27 SER B C 1
ATOM 963 O O . SER B 1 27 ? -2.195 -18.969 -4.281 1 95.69 27 SER B O 1
ATOM 965 N N . THR B 1 28 ? -4.086 -19.938 -3.635 1 93.56 28 THR B N 1
ATOM 966 C CA . THR B 1 28 ? -3.938 -19.766 -2.193 1 93.56 28 THR B CA 1
ATOM 967 C C . THR B 1 28 ? -4.469 -20.984 -1.45 1 93.56 28 THR B C 1
ATOM 969 O O . THR B 1 28 ? -5.379 -21.672 -1.933 1 93.56 28 THR B O 1
ATOM 972 N N . ASP B 1 29 ? -3.764 -21.281 -0.405 1 85.38 29 ASP B N 1
ATOM 973 C CA . ASP B 1 29 ? -4.234 -22.484 0.284 1 85.38 29 ASP B CA 1
ATOM 974 C C . ASP B 1 29 ? -4.637 -22.172 1.722 1 85.38 29 ASP B C 1
ATOM 976 O O . ASP B 1 29 ? -4.645 -21 2.129 1 85.38 29 ASP B O 1
ATOM 980 N N . GLN B 1 30 ? -4.961 -23.25 2.432 1 75 30 GLN B N 1
ATOM 981 C CA . GLN B 1 30 ? -5.484 -23.141 3.789 1 75 30 GLN B CA 1
ATOM 982 C C . GLN B 1 30 ? -4.398 -22.672 4.762 1 75 30 GLN B C 1
ATOM 984 O O . GLN B 1 30 ? -4.695 -22.047 5.781 1 75 30 GLN B O 1
ATOM 989 N N . LEU B 1 31 ? -3.088 -23.047 4.531 1 69.62 31 LEU B N 1
ATOM 990 C CA . LEU B 1 31 ? -1.99 -22.609 5.387 1 69.62 31 LEU B CA 1
ATOM 991 C C . LEU B 1 31 ? -1.555 -21.203 5.027 1 69.62 31 LEU B C 1
ATOM 993 O O . LEU B 1 31 ? -0.563 -20.688 5.562 1 69.62 31 LEU B O 1
ATOM 997 N N . THR B 1 32 ? -2.264 -20.703 4.117 1 74.19 32 THR B N 1
ATOM 998 C CA . THR B 1 32 ? -2.25 -19.297 3.715 1 74.19 32 THR B CA 1
ATOM 999 C C . THR B 1 32 ? -1.062 -19.016 2.801 1 74.19 32 THR B C 1
ATOM 1001 O O . THR B 1 32 ? -0.585 -17.875 2.736 1 74.19 32 THR B O 1
ATOM 1004 N N . ASN B 1 33 ? -0.515 -20.156 2.188 1 88.94 33 ASN B N 1
ATOM 1005 C CA . ASN B 1 33 ? 0.494 -19.891 1.167 1 88.94 33 ASN B CA 1
ATOM 1006 C C . ASN B 1 33 ? -0.13 -19.312 -0.101 1 88.94 33 ASN B C 1
ATOM 1008 O O . ASN B 1 33 ? -1.279 -19.625 -0.426 1 88.94 33 ASN B O 1
ATOM 1012 N N . LEU B 1 34 ? 0.664 -18.469 -0.746 1 95.94 34 LEU B N 1
ATOM 1013 C CA . LEU B 1 34 ? 0.285 -17.891 -2.029 1 95.94 34 LEU B CA 1
ATOM 1014 C C . LEU B 1 34 ? 1.282 -18.281 -3.115 1 95.94 34 LEU B C 1
ATOM 1016 O O . LEU B 1 34 ? 2.492 -18.281 -2.881 1 95.94 34 LEU B O 1
ATOM 1020 N N . VAL B 1 35 ? 0.768 -18.641 -4.258 1 97.44 35 VAL B N 1
ATOM 1021 C CA . VAL B 1 35 ? 1.608 -18.844 -5.434 1 97.44 35 VAL B CA 1
ATOM 1022 C C . VAL B 1 35 ? 1.329 -17.766 -6.469 1 97.44 35 VAL B C 1
ATOM 1024 O O . VAL B 1 35 ? 0.198 -17.609 -6.938 1 97.44 35 VAL B O 1
ATOM 1027 N N . LEU B 1 36 ? 2.375 -17.031 -6.809 1 98.25 36 LEU B N 1
ATOM 1028 C CA . LEU B 1 36 ? 2.281 -15.984 -7.828 1 98.25 36 LEU B CA 1
ATOM 1029 C C . LEU B 1 36 ? 3.061 -16.375 -9.078 1 98.25 36 LEU B C 1
ATOM 1031 O O . LEU B 1 36 ? 4.109 -17.016 -8.984 1 98.25 36 LEU B O 1
ATOM 1035 N N . SER B 1 37 ? 2.506 -15.969 -10.195 1 98.75 37 SER B N 1
ATOM 1036 C CA . SER B 1 37 ? 3.271 -16.047 -11.438 1 98.75 37 SER B CA 1
ATOM 1037 C C . SER B 1 37 ? 3.686 -14.656 -11.922 1 98.75 37 SER B C 1
ATOM 1039 O O . SER B 1 37 ? 3.076 -13.656 -11.539 1 98.75 37 SER B O 1
ATOM 1041 N N . GLN B 1 38 ? 4.801 -14.609 -12.766 1 98.56 38 GLN B N 1
ATOM 1042 C CA . GLN B 1 38 ? 5.344 -13.367 -13.305 1 98.56 38 GLN B CA 1
ATOM 1043 C C . GLN B 1 38 ? 5.59 -12.352 -12.195 1 98.56 38 GLN B C 1
ATOM 1045 O O . GLN B 1 38 ? 5.211 -11.18 -12.32 1 98.56 38 GLN B O 1
ATOM 1050 N N . THR B 1 39 ? 6.176 -12.883 -11.094 1 98.75 39 THR B N 1
ATOM 1051 C CA . THR B 1 39 ? 6.332 -12.055 -9.906 1 98.75 39 THR B CA 1
ATOM 1052 C C . THR B 1 39 ? 7.48 -11.062 -10.078 1 98.75 39 THR B C 1
ATOM 1054 O O . THR B 1 39 ? 8.562 -11.43 -10.539 1 98.75 39 THR B O 1
ATOM 1057 N N . VAL B 1 40 ? 7.18 -9.82 -9.773 1 98.75 40 VAL B N 1
ATOM 1058 C CA . VAL B 1 40 ? 8.172 -8.75 -9.727 1 98.75 40 VAL B CA 1
ATOM 1059 C C . VAL B 1 40 ? 8.211 -8.148 -8.32 1 98.75 40 VAL B C 1
ATOM 1061 O O . VAL B 1 40 ? 7.176 -7.809 -7.754 1 98.75 40 VAL B O 1
ATOM 1064 N N . GLU B 1 41 ? 9.422 -8.078 -7.707 1 98.81 41 GLU B N 1
ATOM 1065 C CA . GLU B 1 41 ? 9.594 -7.336 -6.465 1 98.81 41 GLU B CA 1
ATOM 1066 C C . GLU B 1 41 ? 9.969 -5.883 -6.742 1 98.81 41 GLU B C 1
ATOM 1068 O O . GLU B 1 41 ? 10.891 -5.605 -7.516 1 98.81 41 GLU B O 1
ATOM 1073 N N . ARG B 1 42 ? 9.273 -5.008 -6.152 1 98.38 42 ARG B N 1
ATOM 1074 C CA . ARG B 1 42 ? 9.617 -3.592 -6.25 1 98.38 42 ARG B CA 1
ATOM 1075 C C . ARG B 1 42 ? 10.391 -3.129 -5.02 1 98.38 42 ARG B C 1
ATOM 1077 O O . ARG B 1 42 ? 9.883 -3.211 -3.896 1 98.38 42 ARG B O 1
ATOM 1084 N N . ILE B 1 43 ? 11.57 -2.689 -5.215 1 98.25 43 ILE B N 1
ATOM 1085 C CA . ILE B 1 43 ? 12.398 -2.105 -4.164 1 98.25 43 ILE B CA 1
ATOM 1086 C C . ILE B 1 43 ? 12.195 -0.591 -4.133 1 98.25 43 ILE B C 1
ATOM 1088 O O . ILE B 1 43 ? 12.805 0.138 -4.918 1 98.25 43 ILE B O 1
ATOM 1092 N N . ILE B 1 44 ? 11.391 -0.171 -3.176 1 97.69 44 ILE B N 1
ATOM 1093 C CA . ILE B 1 44 ? 11 1.231 -3.092 1 97.69 44 ILE B CA 1
ATOM 1094 C C . ILE B 1 44 ? 11.984 1.992 -2.207 1 97.69 44 ILE B C 1
ATOM 1096 O O . ILE B 1 44 ? 12.266 1.58 -1.079 1 97.69 44 ILE B O 1
ATOM 1100 N N . ARG B 1 45 ? 12.508 3.078 -2.682 1 96.88 45 ARG B N 1
ATOM 1101 C CA . ARG B 1 45 ? 13.469 3.902 -1.954 1 96.88 45 ARG B CA 1
ATOM 1102 C C . ARG B 1 45 ? 12.781 5.109 -1.324 1 96.88 45 ARG B C 1
ATOM 1104 O O . ARG B 1 45 ? 11.672 5.473 -1.711 1 96.88 45 ARG B O 1
ATOM 1111 N N . THR B 1 46 ? 13.445 5.629 -0.29 1 95.75 46 THR B N 1
ATOM 1112 C CA . THR B 1 46 ? 12.93 6.828 0.36 1 95.75 46 THR B CA 1
ATOM 1113 C C . THR B 1 46 ? 13.227 8.07 -0.477 1 95.75 46 THR B C 1
ATOM 1115 O O . THR B 1 46 ? 14.102 8.047 -1.342 1 95.75 46 THR B O 1
ATOM 1118 N N . PRO B 1 47 ? 12.422 9.102 -0.233 1 94.69 47 PRO B N 1
ATOM 1119 C CA . PRO B 1 47 ? 12.617 10.297 -1.051 1 94.69 47 PRO B CA 1
ATOM 1120 C C . PRO B 1 47 ? 14.039 10.844 -0.97 1 94.69 47 PRO B C 1
ATOM 1122 O O . PRO B 1 47 ? 14.523 11.461 -1.924 1 94.69 47 PRO B O 1
ATOM 1125 N N . ASP B 1 48 ? 14.656 10.609 0.112 1 93.81 48 ASP B N 1
ATOM 1126 C CA . ASP B 1 48 ? 15.977 11.195 0.307 1 93.81 48 ASP B CA 1
ATOM 1127 C C . ASP B 1 48 ? 17.062 10.273 -0.252 1 93.81 48 ASP B C 1
ATOM 1129 O O . ASP B 1 48 ? 18.234 10.648 -0.283 1 93.81 48 ASP B O 1
ATOM 1133 N N . ASP B 1 49 ? 16.766 9.117 -0.638 1 95.19 49 ASP B N 1
ATOM 1134 C CA . ASP B 1 49 ? 17.719 8.211 -1.271 1 95.19 49 ASP B CA 1
ATOM 1135 C C . ASP B 1 49 ? 18.031 8.656 -2.697 1 95.19 49 ASP B C 1
ATOM 1137 O O . ASP B 1 49 ? 17.125 8.82 -3.516 1 95.19 49 ASP B O 1
ATOM 1141 N N . PRO B 1 50 ? 19.25 8.859 -3.037 1 96.12 50 PRO B N 1
ATOM 1142 C CA . PRO B 1 50 ? 19.609 9.281 -4.395 1 96.12 50 PRO B CA 1
ATOM 1143 C C . PRO B 1 50 ? 19.391 8.188 -5.434 1 96.12 50 PRO B C 1
ATOM 1145 O O . PRO B 1 50 ? 19.281 8.469 -6.625 1 96.12 50 PRO B O 1
ATOM 1148 N N . GLU B 1 51 ? 19.391 6.988 -4.984 1 97.56 51 GLU B N 1
ATOM 1149 C CA . GLU B 1 51 ? 19.172 5.883 -5.906 1 97.56 51 GLU B CA 1
ATOM 1150 C C . GLU B 1 51 ? 17.688 5.742 -6.254 1 97.56 51 GLU B C 1
ATOM 1152 O O . GLU B 1 51 ? 16.828 5.895 -5.391 1 97.56 51 GLU B O 1
ATOM 1157 N N . PRO B 1 52 ? 17.438 5.453 -7.531 1 98.06 52 PRO B N 1
ATOM 1158 C CA . PRO B 1 52 ? 16.047 5.191 -7.902 1 98.06 52 PRO B CA 1
ATOM 1159 C C . PRO B 1 52 ? 15.523 3.877 -7.324 1 98.06 52 PRO B C 1
ATOM 1161 O O . PRO B 1 52 ? 16.312 3.002 -6.957 1 98.06 52 PRO B O 1
ATOM 1164 N N . SER B 1 53 ? 14.211 3.771 -7.227 1 98.5 53 SER B N 1
ATOM 1165 C CA . SER B 1 53 ? 13.602 2.473 -6.957 1 98.5 53 SER B CA 1
ATOM 1166 C C . SER B 1 53 ? 13.852 1.496 -8.102 1 98.5 53 SER B C 1
ATOM 1168 O O . SER B 1 53 ? 14.188 1.908 -9.211 1 98.5 53 SER B O 1
ATOM 1170 N N . SER B 1 54 ? 13.727 0.242 -7.75 1 98.56 54 SER B N 1
ATOM 1171 C CA . SER B 1 54 ? 14.055 -0.771 -8.75 1 98.56 54 SER B CA 1
ATOM 1172 C C . SER B 1 54 ? 13.078 -1.941 -8.695 1 98.56 54 SER B C 1
ATOM 1174 O O . SER B 1 54 ? 12.203 -1.985 -7.828 1 98.56 54 SER B O 1
ATOM 1176 N N . GLN B 1 55 ? 13.242 -2.771 -9.727 1 98.44 55 GLN B N 1
ATOM 1177 C CA . GLN B 1 55 ? 12.406 -3.959 -9.828 1 98.44 55 GLN B CA 1
ATOM 1178 C C . GLN B 1 55 ? 13.242 -5.211 -10.055 1 98.44 55 GLN B C 1
ATOM 1180 O O . GLN B 1 55 ? 14.242 -5.172 -10.781 1 98.44 55 GLN B O 1
ATOM 1185 N N . VAL B 1 56 ? 12.867 -6.305 -9.398 1 98.62 56 VAL B N 1
ATOM 1186 C CA . VAL B 1 56 ? 13.531 -7.594 -9.539 1 98.62 56 VAL B CA 1
ATOM 1187 C C . VAL B 1 56 ? 12.516 -8.656 -9.953 1 98.62 56 VAL B C 1
ATOM 1189 O O . VAL B 1 56 ? 11.523 -8.875 -9.25 1 98.62 56 VAL B O 1
ATOM 1192 N N . GLU B 1 57 ? 12.828 -9.383 -11.055 1 98.56 57 GLU B N 1
ATOM 1193 C CA . GLU B 1 57 ? 11.945 -10.445 -11.531 1 98.56 57 GLU B CA 1
ATOM 1194 C C . GLU B 1 57 ? 12.203 -11.75 -10.797 1 98.56 57 GLU B C 1
ATOM 1196 O O . GLU B 1 57 ? 13.344 -12.195 -10.68 1 98.56 57 GLU B O 1
ATOM 1201 N N . HIS B 1 58 ? 11.094 -12.352 -10.305 1 98.19 58 HIS B N 1
ATOM 1202 C CA . HIS B 1 58 ? 11.211 -13.633 -9.617 1 98.19 58 HIS B CA 1
ATOM 1203 C C . HIS B 1 58 ? 10.531 -14.75 -10.406 1 98.19 58 HIS B C 1
ATOM 1205 O O . HIS B 1 58 ? 10.844 -15.93 -10.227 1 98.19 58 HIS B O 1
ATOM 1211 N N . GLY B 1 59 ? 9.562 -14.391 -11.305 1 98.06 59 GLY B N 1
ATOM 1212 C CA . GLY B 1 59 ? 8.797 -15.406 -12.008 1 98.06 59 GLY B CA 1
ATOM 1213 C C . GLY B 1 59 ? 7.793 -16.125 -11.117 1 98.06 59 GLY B C 1
ATOM 1214 O O . GLY B 1 59 ? 6.977 -15.469 -10.453 1 98.06 59 GLY B O 1
ATOM 1215 N N . LEU B 1 60 ? 7.891 -17.469 -11.109 1 98.38 60 LEU B N 1
ATOM 1216 C CA . LEU B 1 60 ? 7.043 -18.219 -10.188 1 98.38 60 LEU B CA 1
ATOM 1217 C C . LEU B 1 60 ? 7.543 -18.078 -8.758 1 98.38 60 LEU B C 1
ATOM 1219 O O . LEU B 1 60 ? 8.719 -18.297 -8.484 1 98.38 60 LEU B O 1
ATOM 1223 N N . TYR B 1 61 ? 6.621 -17.641 -7.918 1 98 61 TYR B N 1
ATOM 1224 C CA . TYR B 1 61 ? 7.039 -17.219 -6.586 1 98 61 TYR B CA 1
ATOM 1225 C C . TYR B 1 61 ? 6.055 -17.703 -5.527 1 98 61 TYR B C 1
ATOM 1227 O O . TYR B 1 61 ? 4.84 -17.578 -5.699 1 98 61 TYR B O 1
ATOM 1235 N N . LEU B 1 62 ? 6.582 -18.25 -4.453 1 96.75 62 LEU B N 1
ATOM 1236 C CA . LEU B 1 62 ? 5.781 -18.719 -3.326 1 96.75 62 LEU B CA 1
ATOM 1237 C C . LEU B 1 62 ? 5.926 -17.781 -2.129 1 96.75 62 LEU B C 1
ATOM 1239 O O . LEU B 1 62 ? 7.047 -17.453 -1.722 1 96.75 62 LEU B O 1
ATOM 1243 N N . ILE B 1 63 ? 4.766 -17.344 -1.621 1 95.12 63 ILE B N 1
ATOM 1244 C CA . ILE B 1 63 ? 4.742 -16.5 -0.436 1 95.12 63 ILE B CA 1
ATOM 1245 C C . ILE B 1 63 ? 4.023 -17.219 0.703 1 95.12 63 ILE B C 1
ATOM 1247 O O . ILE B 1 63 ? 2.945 -17.781 0.506 1 95.12 63 ILE B O 1
ATOM 1251 N N . ARG B 1 64 ? 4.699 -17.141 1.869 1 89.94 64 ARG B N 1
ATOM 1252 C CA . ARG B 1 64 ? 3.971 -17.641 3.033 1 89.94 64 ARG B CA 1
ATOM 1253 C C . ARG B 1 64 ? 2.885 -16.656 3.461 1 89.94 64 ARG B C 1
ATOM 1255 O O . ARG B 1 64 ? 3.164 -15.477 3.703 1 89.94 64 ARG B O 1
ATOM 1262 N N . GLY B 1 65 ? 1.704 -17.125 3.574 1 86.12 65 GLY B N 1
ATOM 1263 C CA . GLY B 1 65 ? 0.541 -16.312 3.895 1 86.12 65 GLY B CA 1
ATOM 1264 C C . GLY B 1 65 ? 0.655 -15.609 5.23 1 86.12 65 GLY B C 1
ATOM 1265 O O . GLY B 1 65 ? 0.14 -14.5 5.398 1 86.12 65 GLY B O 1
ATOM 1266 N N . ASP B 1 66 ? 1.377 -16.234 6.09 1 85.38 66 ASP B N 1
ATOM 1267 C CA . ASP B 1 66 ? 1.532 -15.664 7.43 1 85.38 66 ASP B CA 1
ATOM 1268 C C . ASP B 1 66 ? 2.41 -14.414 7.398 1 85.38 66 ASP B C 1
ATOM 1270 O O . ASP B 1 66 ? 2.457 -13.656 8.367 1 85.38 66 ASP B O 1
ATOM 1274 N N . ASN B 1 67 ? 3.016 -14.219 6.332 1 88.69 67 ASN B N 1
ATOM 1275 C CA . ASN B 1 67 ? 3.889 -13.062 6.176 1 88.69 67 ASN B CA 1
ATOM 1276 C C . ASN B 1 67 ? 3.199 -11.938 5.402 1 88.69 67 ASN B C 1
ATOM 1278 O O . ASN B 1 67 ? 3.797 -10.891 5.16 1 88.69 67 ASN B O 1
ATOM 1282 N N . VAL B 1 68 ? 1.964 -12.148 5.062 1 92.75 68 VAL B N 1
ATOM 1283 C CA . VAL B 1 68 ? 1.284 -11.172 4.223 1 92.75 68 VAL B CA 1
ATOM 1284 C C . VAL B 1 68 ? 0.528 -10.172 5.098 1 92.75 68 VAL B C 1
ATOM 1286 O O . VAL B 1 68 ? -0.25 -10.57 5.969 1 92.75 68 VAL B O 1
ATOM 1289 N N . VAL B 1 69 ? 0.704 -8.867 4.789 1 91.5 69 VAL B N 1
ATOM 1290 C CA . VAL B 1 69 ? 0 -7.805 5.492 1 91.5 69 VAL B CA 1
ATOM 1291 C C . VAL B 1 69 ? -1.141 -7.277 4.625 1 91.5 69 VAL B C 1
ATOM 1293 O O . VAL B 1 69 ? -2.26 -7.09 5.109 1 91.5 69 VAL B O 1
ATOM 1296 N N . ILE B 1 70 ? -0.856 -7.09 3.359 1 94.25 70 ILE B N 1
ATOM 1297 C CA . ILE B 1 70 ? -1.836 -6.492 2.457 1 94.25 70 ILE B CA 1
ATOM 1298 C C . ILE B 1 70 ? -1.869 -7.27 1.143 1 94.25 70 ILE B C 1
ATOM 1300 O O . ILE B 1 70 ? -0.824 -7.676 0.629 1 94.25 70 ILE B O 1
ATOM 1304 N N . CYS B 1 71 ? -3.039 -7.418 0.635 1 95.81 71 CYS B N 1
ATOM 1305 C CA . CYS B 1 71 ? -3.277 -7.84 -0.741 1 95.81 71 CYS B CA 1
ATOM 1306 C C . CYS B 1 71 ? -4.188 -6.855 -1.465 1 95.81 71 CYS B C 1
ATOM 1308 O O . CYS B 1 71 ? -5.246 -6.488 -0.953 1 95.81 71 CYS B O 1
ATOM 1310 N N . GLY B 1 72 ? -3.785 -6.391 -2.633 1 97.12 72 GLY B N 1
ATOM 1311 C CA . GLY B 1 72 ? -4.574 -5.473 -3.438 1 97.12 72 GLY B CA 1
ATOM 1312 C C . GLY B 1 72 ? -4.617 -5.848 -4.906 1 97.12 72 GLY B C 1
ATOM 1313 O O . GLY B 1 72 ? -3.623 -6.324 -5.457 1 97.12 72 GLY B O 1
ATOM 1314 N N . GLU B 1 73 ? -5.746 -5.625 -5.445 1 97.69 73 GLU B N 1
ATOM 1315 C CA . GLU B 1 73 ? -5.832 -5.805 -6.895 1 97.69 73 GLU B CA 1
ATOM 1316 C C . GLU B 1 73 ? -5.074 -4.703 -7.633 1 97.69 73 GLU B C 1
ATOM 1318 O O . GLU B 1 73 ? -5.121 -3.537 -7.23 1 97.69 73 GLU B O 1
ATOM 1323 N N . VAL B 1 74 ? -4.434 -5.086 -8.742 1 97.62 74 VAL B N 1
ATOM 1324 C CA . VAL B 1 74 ? -3.67 -4.145 -9.555 1 97.62 74 VAL B CA 1
ATOM 1325 C C . VAL B 1 74 ? -4.359 -3.943 -10.898 1 97.62 74 VAL B C 1
ATOM 1327 O O . VAL B 1 74 ? -4.695 -4.914 -11.586 1 97.62 74 VAL B O 1
ATOM 1330 N N . ASP B 1 75 ? -4.637 -2.703 -11.219 1 96.06 75 ASP B N 1
ATOM 1331 C CA . ASP B 1 75 ? -5.027 -2.369 -12.586 1 96.06 75 ASP B CA 1
ATOM 1332 C C . ASP B 1 75 ? -3.82 -2.385 -13.516 1 96.06 75 ASP B C 1
ATOM 1334 O O . ASP B 1 75 ? -2.957 -1.508 -13.445 1 96.06 75 ASP B O 1
ATOM 1338 N N . GLU B 1 76 ? -3.83 -3.262 -14.414 1 95.94 76 GLU B N 1
ATOM 1339 C CA . GLU B 1 76 ? -2.648 -3.51 -15.234 1 95.94 76 GLU B CA 1
ATOM 1340 C C . GLU B 1 76 ? -2.344 -2.316 -16.141 1 95.94 76 GLU B C 1
ATOM 1342 O O . GLU B 1 76 ? -1.178 -1.988 -16.375 1 95.94 76 GLU B O 1
ATOM 1347 N N . GLU B 1 77 ? -3.354 -1.724 -16.641 1 95.06 77 GLU B N 1
ATOM 1348 C CA . GLU B 1 77 ? -3.143 -0.577 -17.516 1 95.06 77 GLU B CA 1
ATOM 1349 C C . GLU B 1 77 ? -2.537 0.599 -16.75 1 95.06 77 GLU B C 1
ATOM 1351 O O . GLU B 1 77 ? -1.561 1.202 -17.203 1 95.06 77 GLU B O 1
ATOM 1356 N N . ILE B 1 78 ? -3.082 0.85 -15.625 1 93.44 78 ILE B N 1
ATOM 1357 C CA . ILE B 1 78 ? -2.568 1.945 -14.812 1 93.44 78 ILE B CA 1
ATOM 1358 C C . ILE B 1 78 ? -1.149 1.623 -14.352 1 93.44 78 ILE B C 1
ATOM 1360 O O . ILE B 1 78 ? -0.253 2.465 -14.438 1 93.44 78 ILE B O 1
ATOM 1364 N N . ASP B 1 79 ? -0.996 0.45 -13.906 1 96.19 79 ASP B N 1
ATOM 1365 C CA . ASP B 1 79 ? 0.302 0.017 -13.398 1 96.19 79 ASP B CA 1
ATOM 1366 C C . ASP B 1 79 ? 1.385 0.161 -14.461 1 96.19 79 ASP B C 1
ATOM 1368 O O . ASP B 1 79 ? 2.498 0.603 -14.164 1 96.19 79 ASP B O 1
ATOM 1372 N N . SER B 1 80 ? 1.037 -0.135 -15.672 1 95.56 80 SER B N 1
ATOM 1373 C CA . SER B 1 80 ? 2.02 -0.109 -16.75 1 95.56 80 SER B CA 1
ATOM 1374 C C . SER B 1 80 ? 2.393 1.321 -17.125 1 95.56 80 SER B C 1
ATOM 1376 O O . SER B 1 80 ? 3.428 1.555 -17.75 1 95.56 80 SER B O 1
ATOM 1378 N N . GLY B 1 81 ? 1.609 2.248 -16.734 1 94.5 81 GLY B N 1
ATOM 1379 C CA . GLY B 1 81 ? 1.868 3.639 -17.062 1 94.5 81 GLY B CA 1
ATOM 1380 C C . GLY B 1 81 ? 2.691 4.363 -16.016 1 94.5 81 GLY B C 1
ATOM 1381 O O . GLY B 1 81 ? 3.09 5.512 -16.219 1 94.5 81 GLY B O 1
ATOM 1382 N N . ILE B 1 82 ? 2.947 3.781 -14.969 1 95.88 82 ILE B N 1
ATOM 1383 C CA . ILE B 1 82 ? 3.689 4.395 -13.875 1 95.88 82 ILE B CA 1
ATOM 1384 C C . ILE B 1 82 ? 5.188 4.188 -14.086 1 95.88 82 ILE B C 1
ATOM 1386 O O . ILE B 1 82 ? 5.621 3.102 -14.477 1 95.88 82 ILE B O 1
ATOM 1390 N N . ASP B 1 83 ? 5.945 5.32 -13.906 1 97.19 83 ASP B N 1
ATOM 1391 C CA . ASP B 1 83 ? 7.398 5.184 -13.805 1 97.19 83 ASP B CA 1
ATOM 1392 C C . ASP B 1 83 ? 7.812 4.754 -12.406 1 97.19 83 ASP B C 1
ATOM 1394 O O . ASP B 1 83 ? 8.062 5.594 -11.539 1 97.19 83 ASP B O 1
ATOM 1398 N N . TRP B 1 84 ? 8.039 3.453 -12.18 1 97.31 84 TRP B N 1
ATOM 1399 C CA . TRP B 1 84 ? 8.25 2.879 -10.852 1 97.31 84 TRP B CA 1
ATOM 1400 C C . TRP B 1 84 ? 9.625 3.248 -10.305 1 97.31 84 TRP B C 1
ATOM 1402 O O . TRP B 1 84 ? 9.883 3.111 -9.109 1 97.31 84 TRP B O 1
ATOM 1412 N N . ALA B 1 85 ? 10.555 3.715 -11.18 1 98 85 ALA B N 1
ATOM 1413 C CA . ALA B 1 85 ? 11.859 4.172 -10.711 1 98 85 ALA B CA 1
ATOM 1414 C C . ALA B 1 85 ? 11.719 5.422 -9.844 1 98 85 ALA B C 1
ATOM 1416 O O . ALA B 1 85 ? 12.562 5.691 -8.992 1 98 85 ALA B O 1
ATOM 1417 N N . LYS B 1 86 ? 10.641 6.16 -10.023 1 97.06 86 LYS B N 1
ATOM 1418 C CA . LYS B 1 86 ? 10.461 7.445 -9.344 1 97.06 86 LYS B CA 1
ATOM 1419 C C . LYS B 1 86 ? 9.57 7.301 -8.117 1 97.06 86 LYS B C 1
ATOM 1421 O O . LYS B 1 86 ? 9.406 8.25 -7.352 1 97.06 86 LYS B O 1
ATOM 1426 N N . VAL B 1 87 ? 9.008 6.125 -7.941 1 97.44 87 VAL B N 1
ATOM 1427 C CA . VAL B 1 87 ? 8.109 5.902 -6.816 1 97.44 87 VAL B CA 1
ATOM 1428 C C . VAL B 1 87 ? 8.914 5.781 -5.527 1 97.44 87 VAL B C 1
ATOM 1430 O O . VAL B 1 87 ? 9.883 5.016 -5.461 1 97.44 87 VAL B O 1
ATOM 1433 N N . LYS B 1 88 ? 8.523 6.617 -4.469 1 97.62 88 LYS B N 1
ATOM 1434 C CA . LYS B 1 88 ? 9.234 6.672 -3.193 1 97.62 88 LYS B CA 1
ATOM 1435 C C . LYS B 1 88 ? 8.305 6.328 -2.031 1 97.62 88 LYS B C 1
ATOM 1437 O O . LYS B 1 88 ? 7.141 6.73 -2.018 1 97.62 88 LYS B O 1
ATOM 1442 N N . GLY B 1 89 ? 8.805 5.629 -1.113 1 96.94 89 GLY B N 1
ATOM 1443 C CA . GLY B 1 89 ? 8.094 5.211 0.086 1 96.94 89 GLY B CA 1
ATOM 1444 C C . GLY B 1 89 ? 8.977 4.469 1.073 1 96.94 89 GLY B C 1
ATOM 1445 O O . GLY B 1 89 ? 10.156 4.223 0.804 1 96.94 89 GLY B O 1
ATOM 1446 N N . GLN B 1 90 ? 8.359 4.199 2.293 1 93.81 90 GLN B N 1
ATOM 1447 C CA . GLN B 1 90 ? 9.117 3.451 3.287 1 93.81 90 GLN B CA 1
ATOM 1448 C C . GLN B 1 90 ? 8.195 2.771 4.293 1 93.81 90 GLN B C 1
ATOM 1450 O O . GLN B 1 90 ? 7.086 3.244 4.539 1 93.81 90 GLN B O 1
ATOM 1455 N N . MET B 1 91 ? 8.68 1.641 4.766 1 91.25 91 MET B N 1
ATOM 1456 C CA . MET B 1 91 ? 8.094 1.072 5.977 1 91.25 91 MET B CA 1
ATOM 1457 C C . MET B 1 91 ? 8.469 1.896 7.203 1 91.25 91 MET B C 1
ATOM 1459 O O . MET B 1 91 ? 9.617 2.334 7.332 1 91.25 91 MET B O 1
ATOM 1463 N N . VAL B 1 92 ? 7.543 2.193 8.062 1 88.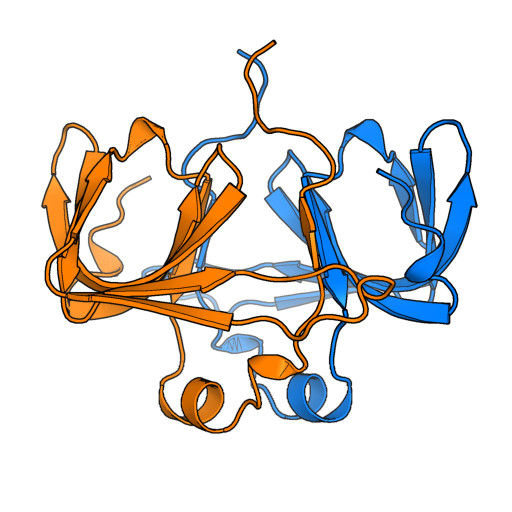38 92 VAL B N 1
ATOM 1464 C CA . VAL B 1 92 ? 7.812 2.975 9.266 1 88.38 92 VAL B CA 1
ATOM 1465 C C . VAL B 1 92 ? 7.926 2.043 10.469 1 88.38 92 VAL B C 1
ATOM 1467 O O . VAL B 1 92 ? 8.922 2.082 11.195 1 88.38 92 VAL B O 1
ATOM 1470 N N . LYS B 1 93 ? 6.852 1.359 10.891 1 75.44 93 LYS B N 1
ATOM 1471 C CA . LYS B 1 93 ? 6.938 0.323 11.914 1 75.44 93 LYS B CA 1
ATOM 1472 C C . LYS B 1 93 ? 7.055 -1.063 11.281 1 75.44 93 LYS B C 1
ATOM 1474 O O . LYS B 1 93 ? 6.34 -1.379 10.328 1 75.44 93 LYS B O 1
ATOM 1479 N N . GLY B 1 94 ? 8.32 -1.619 11.586 1 59.16 94 GLY B N 1
ATOM 1480 C CA . GLY B 1 94 ? 8.312 -3.035 11.25 1 59.16 94 GLY B CA 1
ATOM 1481 C C . GLY B 1 94 ? 7.176 -3.795 11.914 1 59.16 94 GLY B C 1
ATOM 1482 O O . GLY B 1 94 ? 6.723 -3.422 13 1 59.16 94 GLY B O 1
ATOM 1483 N N . THR B 1 95 ? 6.168 -4.289 11.133 1 50.72 95 THR B N 1
ATOM 1484 C CA . THR B 1 95 ? 5.16 -5.184 11.688 1 50.72 95 THR B CA 1
ATOM 1485 C C . THR B 1 95 ? 5.82 -6.324 12.461 1 50.72 95 THR B C 1
ATOM 1487 O O . THR B 1 95 ? 5.191 -7.352 12.711 1 50.72 95 THR B O 1
ATOM 1490 N N . LYS B 1 96 ? 7.133 -6.078 12.773 1 42.69 96 LYS B N 1
ATOM 1491 C CA . LYS B 1 96 ? 7.719 -7.172 13.539 1 42.69 96 LYS B CA 1
ATOM 1492 C C . LYS B 1 96 ? 7.059 -7.301 14.914 1 42.69 96 LYS B C 1
ATOM 1494 O O . LYS B 1 96 ? 6.766 -6.293 15.562 1 42.69 96 LYS B O 1
ATOM 1499 N N . ASN B 1 97 ? 6.371 -8.344 15.062 1 38.44 97 ASN B N 1
ATOM 1500 C CA . ASN B 1 97 ? 5.902 -8.828 16.359 1 38.44 97 ASN B CA 1
ATOM 1501 C C . ASN B 1 97 ? 6.922 -8.547 17.453 1 38.44 97 ASN B C 1
ATOM 1503 O O . ASN B 1 97 ? 8.07 -8.984 17.375 1 38.44 97 ASN B O 1
ATOM 1507 N N . ILE B 1 98 ? 6.902 -7.441 17.969 1 29.78 98 ILE B N 1
ATOM 1508 C CA . ILE B 1 98 ? 7.672 -7.441 19.203 1 29.78 98 ILE B CA 1
ATOM 1509 C C . ILE B 1 98 ? 7.203 -8.586 20.094 1 29.78 98 ILE B C 1
ATOM 1511 O O . ILE B 1 98 ? 6 -8.82 20.234 1 29.78 98 ILE B O 1
#

Nearest PDB structures (foldseek):
  6ppv-assembly1_G  TM=8.295E-01  e=8.755E-06  Schizosaccharomyces pombe 972h-
  3bw1-assembly1_A  TM=8.158E-01  e=2.835E-05  Saccharomyces cerevisiae
  3swn-assembly2_R  TM=8.541E-01  e=5.989E-05  Schizosaccharomyces pombe 972h-
  6n7r-assembly1_M  TM=8.379E-01  e=1.408E-04  Saccharomyces cerevisiae S288C
  5gam-assembly1_j  TM=8.232E-01  e=2.819E-04  Saccharomyces cerevisiae

pLDDT: mean 91.67, std 13.0, range [29.67, 98.81]

Organism: Ajellomyces capsulatus (strain G186AR / H82 / ATCC MYA-2454 / RMSCC 2432) (NCBI:txid447093)

Secondary structure (DSSP, 8-state):
---GGGTTSEEEEEETT--EEEEEEEEE-TT--EEEEEEEEEEPBPTT-SSPPEEEEEEEEEE-GGGEEEEEE--HHHHHHS-TTS-BEEE-S-----/---GGGTTSEEEEEETT--EEEEEEEEE-TT--EEEEEEEEEEPBPTT-SSPPEEEEEEEEEE-GGGEEEEEE--HHHHHHS-GGG-BEEE-S-----

Solvent-accessible surface area (backbone atoms only — not comparable to full-atom values): 10432 Å² total; per-residue (Å²): 130,82,68,68,76,46,53,76,33,45,29,39,38,31,32,45,88,63,49,37,35,34,23,30,26,69,46,71,49,93,84,32,35,34,36,27,36,71,20,34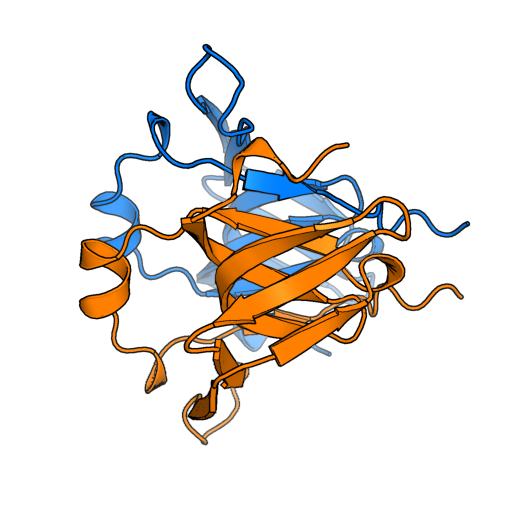,36,48,49,60,24,44,77,79,46,88,59,66,17,46,76,44,83,62,33,73,39,80,42,61,34,86,40,32,31,36,42,28,62,51,58,64,70,62,58,70,68,52,66,61,46,73,44,29,25,45,74,62,39,71,53,61,67,106,129,83,68,68,78,46,51,78,32,45,29,39,38,33,32,46,89,64,49,38,36,34,24,32,26,68,45,72,50,94,84,32,36,34,36,27,36,70,19,33,36,47,50,61,25,43,78,80,47,89,58,67,18,46,76,45,82,61,32,73,41,80,41,62,32,84,40,30,31,34,42,29,62,52,58,63,71,62,58,69,69,52,67,61,47,73,44,27,25,46,74,60,40,70,50,60,68,108

Foldseek 3Di:
DDCVVQAQFWKWWAFLQGKTKTFHWHDADPQGKTWGAQIKIWAAAAPVDPFFIDIDTDGIDIDGRVGTDDMGTDDPVVVVPDPSRHHHDDDDDRNPDD/DDPVVQAQFWKWWAFLQGKTKTFHWHDADPQGKTWGAQIKIWAAAAPVDPFFIDIDTDGIDIDGRVGTDDMGTDDPVVVVPDPSRHHHDDDDDRNPDD